Protein AF-Q2JEM9-F1 (afdb_monomer)

Structure (mmCIF, N/CA/C/O backbone):
data_AF-Q2JEM9-F1
#
_entry.id   AF-Q2JEM9-F1
#
loop_
_atom_site.group_PDB
_atom_site.id
_atom_site.type_symbol
_atom_site.label_atom_id
_atom_site.label_alt_id
_atom_site.label_comp_id
_atom_site.label_asym_id
_atom_site.label_entity_id
_atom_site.label_seq_id
_atom_site.pdbx_PDB_ins_code
_atom_site.Cartn_x
_atom_site.Cartn_y
_atom_site.Cartn_z
_atom_site.occupancy
_atom_site.B_iso_or_equiv
_atom_site.auth_seq_id
_atom_site.auth_comp_id
_atom_site.auth_asym_id
_atom_site.auth_atom_id
_atom_site.pdbx_PDB_model_num
ATOM 1 N N . MET A 1 1 ? -49.897 51.069 -13.616 1.00 35.12 1 MET A N 1
ATOM 2 C CA . MET A 1 1 ? -48.624 51.349 -14.309 1.00 35.12 1 MET A CA 1
ATOM 3 C C . MET A 1 1 ? -47.601 51.673 -13.245 1.00 35.12 1 MET A C 1
ATOM 5 O O . MET A 1 1 ? -47.874 52.561 -12.459 1.00 35.12 1 MET A O 1
ATOM 9 N N . GLU A 1 2 ? -46.464 51.031 -13.073 1.00 37.03 2 GLU A N 1
ATOM 10 C CA . GLU A 1 2 ? -45.849 49.806 -13.581 1.00 37.03 2 GLU A CA 1
ATOM 11 C C . GLU A 1 2 ? -44.746 49.571 -12.533 1.00 37.03 2 GLU A C 1
ATOM 13 O O . GLU A 1 2 ? -43.913 50.450 -12.322 1.00 37.03 2 GLU A O 1
ATOM 18 N N . HIS A 1 3 ? -44.789 48.474 -11.782 1.00 36.41 3 HIS A N 1
ATOM 19 C CA . HIS A 1 3 ? -43.651 48.036 -10.969 1.00 36.41 3 HIS A CA 1
ATOM 20 C C . HIS A 1 3 ? -43.261 46.663 -11.495 1.00 36.41 3 HIS A C 1
ATOM 22 O O . HIS A 1 3 ? -43.878 45.656 -11.154 1.00 36.41 3 HIS A O 1
ATOM 28 N N . ALA A 1 4 ? -42.292 46.673 -12.407 1.00 33.81 4 ALA A N 1
ATOM 29 C CA . ALA A 1 4 ? -41.596 45.496 -12.901 1.00 33.81 4 ALA A CA 1
ATOM 30 C C . ALA A 1 4 ? -40.219 45.387 -12.207 1.00 33.81 4 ALA A C 1
ATOM 32 O O . ALA A 1 4 ? -39.704 46.401 -11.731 1.00 33.81 4 ALA A O 1
ATOM 33 N N . PRO A 1 5 ? -39.661 44.170 -12.080 1.00 41.94 5 PRO A N 1
ATOM 34 C CA . PRO A 1 5 ? -38.941 43.747 -10.881 1.00 41.94 5 PRO A CA 1
ATOM 35 C C . PRO A 1 5 ? -37.423 43.564 -11.083 1.00 41.94 5 PRO A C 1
ATOM 37 O O . PRO A 1 5 ? -36.945 43.564 -12.209 1.00 41.94 5 PRO A O 1
ATOM 40 N N . SER A 1 6 ? -36.719 43.385 -9.952 1.00 40.94 6 SER A N 1
ATOM 41 C CA . SER A 1 6 ? -35.526 42.542 -9.702 1.00 40.94 6 SER A CA 1
ATOM 42 C C . SER A 1 6 ? -34.442 42.402 -10.782 1.00 40.94 6 SER A C 1
ATOM 44 O O . SER A 1 6 ? -34.740 41.943 -11.870 1.00 40.94 6 SER A O 1
ATOM 46 N N . HIS A 1 7 ? -33.172 42.611 -10.401 1.00 33.44 7 HIS A N 1
ATOM 47 C CA . HIS A 1 7 ? -32.016 41.743 -10.723 1.00 33.44 7 HIS A CA 1
ATOM 48 C C . HIS A 1 7 ? -30.752 42.267 -10.003 1.00 33.44 7 HIS A C 1
ATOM 50 O O . HIS A 1 7 ? -29.846 42.830 -10.604 1.00 33.44 7 HIS A O 1
ATOM 56 N N . GLU A 1 8 ? -30.680 42.052 -8.689 1.00 40.84 8 GLU A N 1
ATOM 57 C CA . GLU A 1 8 ? -29.410 41.996 -7.955 1.00 40.84 8 GLU A CA 1
ATOM 58 C C . GLU A 1 8 ? -29.314 40.605 -7.335 1.00 40.84 8 GLU A C 1
ATOM 60 O O . GLU A 1 8 ? -29.852 40.364 -6.257 1.00 40.84 8 GLU A O 1
ATOM 65 N N . ARG A 1 9 ? -28.710 39.665 -8.069 1.00 39.47 9 ARG A N 1
ATOM 66 C CA . ARG A 1 9 ? -28.055 38.453 -7.545 1.00 39.47 9 ARG A CA 1
ATOM 67 C C . ARG A 1 9 ? -27.591 37.579 -8.704 1.00 39.47 9 ARG A C 1
ATOM 69 O O . ARG A 1 9 ? -28.282 36.654 -9.103 1.00 39.47 9 ARG A O 1
ATOM 76 N N . ILE A 1 10 ? -26.393 37.855 -9.204 1.00 35.56 10 ILE A N 1
ATOM 77 C CA . ILE A 1 10 ? -25.513 36.805 -9.724 1.00 35.56 10 ILE A CA 1
ATOM 78 C C . ILE A 1 10 ? -24.117 37.155 -9.204 1.00 35.56 10 ILE A C 1
ATOM 80 O O . ILE A 1 10 ? -23.315 37.781 -9.885 1.00 35.56 10 ILE A O 1
ATOM 84 N N . ILE A 1 11 ? -23.885 36.845 -7.928 1.00 39.88 11 ILE A N 1
ATOM 85 C CA . ILE A 1 11 ? -22.545 36.777 -7.351 1.00 39.88 11 ILE A CA 1
ATOM 86 C C . ILE A 1 11 ? -22.225 35.287 -7.269 1.00 39.88 11 ILE A C 1
ATOM 88 O O . ILE A 1 11 ? -22.871 34.561 -6.521 1.00 39.88 11 ILE A O 1
ATOM 92 N N . ASN A 1 12 ? -21.244 34.883 -8.072 1.00 31.59 12 ASN A N 1
ATOM 93 C CA . ASN A 1 12 ? -20.339 33.760 -7.856 1.00 31.59 12 ASN A CA 1
ATOM 94 C C . ASN A 1 12 ? -20.993 32.399 -7.567 1.00 31.59 12 ASN A C 1
ATOM 96 O O . ASN A 1 12 ? -21.015 31.934 -6.429 1.00 31.59 12 ASN A O 1
ATOM 100 N N . GLN A 1 13 ? -21.372 31.683 -8.629 1.00 35.78 13 GLN A N 1
ATOM 101 C CA . GLN A 1 13 ? -21.033 30.260 -8.671 1.00 35.78 13 GLN A CA 1
ATOM 102 C C . GLN A 1 13 ? -19.509 30.189 -8.784 1.00 35.78 13 GLN A C 1
ATOM 104 O O . GLN A 1 13 ? -18.944 30.252 -9.871 1.00 35.78 13 GLN A O 1
ATOM 109 N N . ALA A 1 14 ? -18.841 30.187 -7.633 1.00 35.56 14 ALA A N 1
ATOM 110 C CA . ALA A 1 14 ? -17.526 29.590 -7.564 1.00 35.56 14 ALA A CA 1
ATOM 111 C C . ALA A 1 14 ? -17.750 28.105 -7.851 1.00 35.56 14 ALA A C 1
ATOM 113 O O . ALA A 1 14 ? -18.388 27.420 -7.051 1.00 35.56 14 ALA A O 1
ATOM 114 N N . ASP A 1 15 ? -17.291 27.646 -9.014 1.00 35.56 15 ASP A N 1
ATOM 115 C CA . ASP A 1 15 ? -16.918 26.250 -9.197 1.00 35.56 15 ASP A CA 1
ATOM 116 C C . ASP A 1 15 ? -16.005 25.898 -8.022 1.00 35.56 15 ASP A C 1
ATOM 118 O O . ASP A 1 15 ? -14.848 26.322 -7.956 1.00 35.56 15 ASP A O 1
ATOM 122 N N . VAL A 1 16 ? -16.562 25.204 -7.030 1.00 39.00 16 VAL A N 1
ATOM 123 C CA . VAL A 1 16 ? -15.765 24.557 -5.999 1.00 39.00 16 VAL A CA 1
ATOM 124 C C . VAL A 1 16 ? -15.077 23.421 -6.734 1.00 39.00 16 VAL A C 1
ATOM 126 O O . VAL A 1 16 ? -15.670 22.369 -6.960 1.00 39.00 16 VAL A O 1
ATOM 129 N N . LEU A 1 17 ? -13.849 23.680 -7.188 1.00 37.91 17 LEU A N 1
ATOM 130 C CA . LEU A 1 17 ? -12.935 22.627 -7.608 1.00 37.91 17 LEU A CA 1
ATOM 131 C C . LEU A 1 17 ? -12.975 21.544 -6.518 1.00 37.91 17 LEU A C 1
ATOM 133 O O . LEU A 1 17 ? -12.903 21.910 -5.338 1.00 37.91 17 LEU A O 1
ATOM 137 N N . PRO A 1 18 ? -13.143 20.254 -6.869 1.00 49.62 18 PRO A N 1
ATOM 138 C CA . PRO A 1 18 ? -13.123 19.187 -5.880 1.00 49.62 18 PRO A CA 1
ATOM 139 C C . PRO A 1 18 ? -11.865 19.352 -5.032 1.00 49.62 18 PRO A C 1
ATOM 141 O O . PRO A 1 18 ? -10.770 19.463 -5.587 1.00 49.62 18 PRO A O 1
ATOM 144 N N . ALA A 1 19 ? -12.024 19.449 -3.711 1.00 61.09 19 ALA A N 1
ATOM 145 C CA . ALA A 1 19 ? -10.877 19.475 -2.819 1.00 61.09 19 ALA A CA 1
ATOM 146 C C . ALA A 1 19 ? -10.045 18.220 -3.107 1.00 61.09 19 ALA A C 1
ATOM 148 O O . ALA A 1 19 ? -10.589 17.115 -3.143 1.00 61.09 19 ALA A O 1
ATOM 149 N N . GLU A 1 20 ? -8.755 18.395 -3.392 1.00 71.81 20 GLU A N 1
ATOM 150 C CA . GLU A 1 20 ? -7.864 17.255 -3.572 1.00 71.81 20 GLU A CA 1
ATOM 151 C C . GLU A 1 20 ? -7.872 16.443 -2.275 1.00 71.81 20 GLU A C 1
ATOM 153 O O . GLU A 1 20 ? -7.516 16.965 -1.218 1.00 71.81 20 GLU A O 1
ATOM 158 N N . LEU A 1 21 ? -8.305 15.182 -2.362 1.00 79.00 21 LEU A N 1
ATOM 159 C CA . LEU A 1 21 ? -8.271 14.255 -1.235 1.00 79.00 21 LEU A CA 1
ATOM 160 C C . LEU A 1 21 ? -6.843 14.178 -0.691 1.00 79.00 21 LEU A C 1
ATOM 162 O O . LEU A 1 21 ? -5.879 14.006 -1.457 1.00 79.00 21 LEU A O 1
ATOM 166 N N . SER A 1 22 ? -6.712 14.264 0.628 1.00 86.88 22 SER A N 1
ATOM 167 C CA . SER A 1 22 ? -5.454 14.028 1.324 1.00 86.88 22 SER A CA 1
ATOM 168 C C . SER A 1 22 ? -4.940 12.607 1.065 1.00 86.88 22 SER A C 1
ATOM 170 O O . SER A 1 22 ? -5.648 11.733 0.563 1.00 86.88 22 SER A O 1
ATOM 172 N N . HIS A 1 23 ? -3.666 12.371 1.380 1.00 85.31 23 HIS A N 1
ATOM 173 C CA . HIS A 1 23 ? -3.057 11.054 1.192 1.00 85.31 23 HIS A CA 1
ATOM 174 C C . HIS A 1 23 ? -3.835 9.948 1.923 1.00 85.31 23 HIS A C 1
ATOM 176 O O . HIS A 1 23 ? -4.173 8.944 1.300 1.00 85.31 23 HIS A O 1
ATOM 182 N N . ASP A 1 24 ? -4.176 10.176 3.192 1.00 89.12 24 ASP A N 1
ATOM 183 C CA . ASP A 1 24 ? -4.903 9.213 4.021 1.00 89.12 24 ASP A CA 1
ATOM 184 C C . ASP A 1 24 ? -6.321 8.965 3.489 1.00 89.12 24 ASP A C 1
ATOM 186 O O . ASP A 1 24 ? -6.748 7.819 3.402 1.00 89.12 24 ASP A O 1
ATOM 190 N N . GLU A 1 25 ? -7.034 10.008 3.052 1.00 91.88 25 GLU A N 1
ATOM 191 C CA . GLU A 1 25 ? -8.376 9.873 2.462 1.00 91.88 25 GLU A CA 1
ATOM 192 C C . GLU A 1 25 ? -8.363 9.030 1.183 1.00 91.88 25 GLU A C 1
ATOM 194 O O . GLU A 1 25 ? -9.248 8.199 0.971 1.00 91.88 25 GLU A O 1
ATOM 199 N N . ARG A 1 26 ? -7.330 9.186 0.342 1.00 90.25 26 ARG A N 1
ATOM 200 C CA . ARG A 1 26 ? -7.160 8.338 -0.847 1.00 90.25 26 ARG A CA 1
ATOM 201 C C . ARG A 1 26 ? -6.923 6.879 -0.473 1.00 90.25 26 ARG A C 1
ATOM 203 O O . ARG A 1 26 ? -7.531 6.012 -1.095 1.00 90.25 26 ARG A O 1
ATOM 210 N N . LEU A 1 27 ? -6.083 6.615 0.530 1.00 90.69 27 LEU A N 1
ATOM 211 C CA . LEU A 1 27 ? -5.821 5.254 1.006 1.00 90.69 27 LEU A CA 1
ATOM 212 C C . LEU A 1 27 ? -7.077 4.611 1.598 1.00 90.69 27 LEU A C 1
ATOM 214 O O . LEU A 1 27 ? -7.377 3.462 1.285 1.00 90.69 27 LEU A O 1
ATOM 218 N N . ILE A 1 28 ? -7.843 5.358 2.396 1.00 94.88 28 ILE A N 1
ATOM 219 C CA . ILE A 1 28 ? -9.108 4.885 2.967 1.00 94.88 28 ILE A CA 1
ATOM 220 C C . ILE A 1 28 ? -10.089 4.524 1.853 1.00 94.88 28 ILE A C 1
ATOM 222 O O . ILE A 1 28 ? -10.652 3.430 1.856 1.00 94.88 28 ILE A O 1
ATOM 226 N N . LYS A 1 29 ? -10.270 5.422 0.880 1.00 93.94 29 LYS A N 1
ATOM 227 C CA . LYS A 1 29 ? -11.173 5.191 -0.246 1.00 93.94 29 LYS A CA 1
ATOM 228 C C . LYS A 1 29 ? -10.790 3.932 -1.027 1.00 93.94 29 LYS A C 1
ATOM 230 O O . LYS A 1 29 ? -11.641 3.074 -1.236 1.00 93.94 29 LYS A O 1
ATOM 235 N N . GLN A 1 30 ? -9.517 3.798 -1.398 1.00 91.00 30 GLN A N 1
ATOM 236 C CA . GLN A 1 30 ? -9.010 2.628 -2.122 1.00 91.00 30 GLN A CA 1
ATOM 237 C C . GLN A 1 30 ? -9.181 1.334 -1.317 1.00 91.00 30 GLN A C 1
ATOM 239 O O . GLN A 1 30 ? -9.614 0.325 -1.867 1.00 91.00 30 GLN A O 1
ATOM 244 N N . GLY A 1 31 ? -8.894 1.365 -0.012 1.00 93.06 31 GLY A N 1
ATOM 245 C CA . GLY A 1 31 ? -9.050 0.208 0.870 1.00 93.06 31 GLY A CA 1
ATOM 246 C C . GLY A 1 31 ? -10.503 -0.252 1.007 1.00 93.06 31 GLY A C 1
ATOM 247 O O . GLY A 1 31 ? -10.776 -1.452 0.990 1.00 93.06 31 GLY A O 1
ATOM 248 N N . ILE A 1 32 ? -11.449 0.688 1.084 1.00 95.44 32 ILE A N 1
ATOM 249 C CA . ILE A 1 32 ? -12.8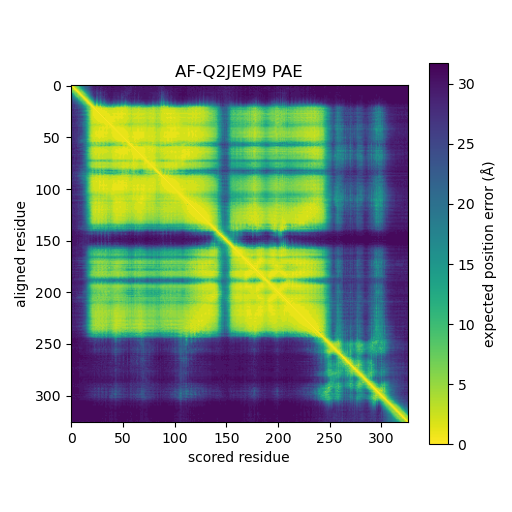88 0.384 1.112 1.00 95.44 32 ILE A CA 1
ATOM 250 C C . ILE A 1 32 ? -13.358 -0.178 -0.234 1.00 95.44 32 ILE A C 1
ATOM 252 O O . ILE A 1 32 ? -14.095 -1.162 -0.254 1.00 95.44 32 ILE A O 1
ATOM 256 N N . GLU A 1 33 ? -12.933 0.413 -1.352 1.00 94.00 33 GLU A N 1
ATOM 257 C CA . GLU A 1 33 ? -13.280 -0.064 -2.697 1.00 94.00 33 GLU A CA 1
ATOM 258 C C . GLU A 1 33 ? -12.758 -1.490 -2.940 1.00 94.00 33 GLU A C 1
ATOM 260 O O . GLU A 1 33 ? -13.520 -2.348 -3.387 1.00 94.00 33 GLU A O 1
ATOM 265 N N . ALA A 1 34 ? -11.506 -1.774 -2.564 1.00 89.81 34 ALA A N 1
ATOM 266 C CA . ALA A 1 34 ? -10.917 -3.109 -2.661 1.00 89.81 34 ALA A CA 1
ATOM 267 C C . ALA A 1 34 ? -11.663 -4.133 -1.789 1.00 89.81 34 ALA A C 1
ATOM 269 O O . ALA A 1 34 ? -12.030 -5.209 -2.259 1.00 89.81 34 ALA A O 1
ATOM 270 N N . ALA A 1 35 ? -11.963 -3.780 -0.536 1.00 93.62 35 ALA A N 1
ATOM 271 C CA . ALA A 1 35 ? -12.718 -4.640 0.373 1.00 93.62 35 ALA A CA 1
ATOM 272 C C . ALA A 1 35 ? -14.125 -4.962 -0.160 1.00 93.62 35 ALA A C 1
ATOM 274 O O . ALA A 1 35 ? -14.574 -6.106 -0.083 1.00 93.62 35 ALA A O 1
ATOM 275 N N . ALA A 1 36 ? -14.798 -3.973 -0.757 1.00 93.25 36 ALA A N 1
ATOM 276 C CA . ALA A 1 36 ? -16.100 -4.161 -1.385 1.00 93.25 36 ALA A CA 1
ATOM 277 C C . ALA A 1 36 ? -16.028 -5.067 -2.624 1.00 93.25 36 ALA A C 1
ATOM 279 O O . ALA A 1 36 ? -16.890 -5.927 -2.794 1.00 93.25 36 ALA A O 1
ATOM 280 N N . GLN A 1 37 ? -15.005 -4.905 -3.469 1.00 90.94 37 GLN A N 1
ATOM 281 C CA . GLN A 1 37 ? -14.792 -5.742 -4.654 1.00 90.94 37 GLN A CA 1
ATOM 282 C C . GLN A 1 37 ? -14.501 -7.206 -4.291 1.00 90.94 37 GLN A C 1
ATOM 284 O O . GLN A 1 37 ? -14.921 -8.115 -5.004 1.00 90.94 37 GLN A O 1
ATOM 289 N N . GLU A 1 38 ? -13.796 -7.430 -3.186 1.00 89.62 38 GLU A N 1
ATOM 290 C CA . GLU A 1 38 ? -13.434 -8.757 -2.680 1.00 89.62 38 GLU A CA 1
ATOM 291 C C . GLU A 1 38 ? -14.486 -9.358 -1.724 1.00 89.62 38 GLU A C 1
ATOM 293 O O . GLU A 1 38 ? -14.274 -10.445 -1.188 1.00 89.62 38 GLU A O 1
ATOM 298 N N . GLU A 1 39 ? -15.608 -8.666 -1.492 1.00 91.62 39 GLU A N 1
ATOM 299 C CA . GLU A 1 39 ? -16.678 -9.065 -0.562 1.00 91.62 39 GLU A CA 1
ATOM 300 C C . GLU A 1 39 ? -16.171 -9.427 0.852 1.00 91.62 39 GLU A C 1
ATOM 302 O O . GLU A 1 39 ? -16.678 -10.338 1.512 1.00 91.62 39 GLU A O 1
ATOM 307 N N . ARG A 1 40 ? -15.173 -8.689 1.351 1.00 92.50 40 ARG A N 1
ATOM 308 C CA . ARG A 1 40 ? -14.577 -8.891 2.682 1.00 92.50 40 ARG A CA 1
ATOM 309 C C . ARG A 1 40 ? -14.568 -7.602 3.509 1.00 92.50 40 ARG A C 1
ATOM 311 O O . ARG A 1 40 ? -14.695 -6.514 2.954 1.00 92.50 40 ARG A O 1
ATOM 318 N N . PRO A 1 41 ? -14.390 -7.682 4.841 1.00 94.50 41 PRO A N 1
ATOM 319 C CA . PRO A 1 41 ? -14.082 -6.503 5.642 1.00 94.50 41 PRO A CA 1
ATOM 320 C C . PRO A 1 41 ? -12.787 -5.820 5.175 1.00 94.50 41 PRO A C 1
ATOM 322 O O . PRO A 1 41 ? -11.901 -6.455 4.588 1.00 94.50 41 PRO A O 1
ATOM 325 N N . ILE A 1 42 ? -12.672 -4.525 5.478 1.00 96.12 42 ILE A N 1
ATOM 326 C CA . ILE A 1 42 ? -11.435 -3.765 5.260 1.00 96.12 42 ILE A CA 1
ATOM 327 C C . ILE A 1 42 ? -10.258 -4.404 6.003 1.00 96.12 42 ILE A C 1
ATOM 329 O O . ILE A 1 42 ? -10.446 -5.128 6.978 1.00 96.12 42 ILE A O 1
ATOM 333 N N . ASP A 1 43 ? -9.043 -4.143 5.532 1.00 93.50 43 ASP A N 1
ATOM 334 C CA . ASP A 1 43 ? -7.836 -4.648 6.181 1.00 93.50 43 ASP A CA 1
ATOM 335 C C . ASP A 1 43 ? -7.391 -3.781 7.375 1.00 93.50 43 ASP A C 1
ATOM 337 O O . ASP A 1 43 ? -7.864 -2.662 7.599 1.00 93.50 43 ASP A O 1
ATOM 341 N N . ASP A 1 44 ? -6.435 -4.318 8.131 1.00 93.94 44 ASP A N 1
ATOM 342 C CA . ASP A 1 44 ? -5.805 -3.702 9.297 1.00 93.94 44 ASP A CA 1
ATOM 343 C C . ASP A 1 44 ? -5.265 -2.289 9.010 1.00 93.94 44 ASP A C 1
ATOM 345 O O . ASP A 1 44 ? -5.447 -1.355 9.797 1.00 93.94 44 ASP A O 1
ATOM 349 N N . ARG A 1 45 ? -4.630 -2.105 7.847 1.00 95.00 45 ARG A N 1
ATOM 350 C CA . ARG A 1 45 ? -4.075 -0.816 7.417 1.00 95.00 45 ARG A CA 1
ATOM 351 C C . ARG A 1 45 ? -5.179 0.213 7.203 1.00 95.00 45 ARG A C 1
ATOM 353 O O . ARG A 1 45 ? -5.083 1.324 7.720 1.00 95.00 45 ARG A O 1
ATOM 360 N N . THR A 1 46 ? -6.225 -0.144 6.471 1.00 96.75 46 THR A N 1
ATOM 361 C CA . THR A 1 46 ? -7.367 0.733 6.198 1.00 96.75 46 THR A CA 1
ATOM 362 C C . THR A 1 46 ? -8.079 1.087 7.499 1.00 96.75 46 THR A C 1
ATOM 364 O O . THR A 1 46 ? -8.347 2.260 7.756 1.00 96.75 46 THR A O 1
ATOM 367 N N . ALA A 1 47 ? -8.301 0.103 8.377 1.00 96.88 47 ALA A N 1
ATOM 368 C CA . ALA A 1 47 ? -8.898 0.323 9.690 1.00 96.88 47 ALA A CA 1
ATOM 369 C C . ALA A 1 47 ? -8.074 1.302 10.542 1.00 96.88 47 ALA A C 1
ATOM 371 O O . ALA A 1 47 ? -8.636 2.200 11.173 1.00 96.88 47 ALA A O 1
ATOM 372 N N . ARG A 1 48 ? -6.739 1.179 10.513 1.00 96.62 48 ARG A N 1
ATOM 373 C CA . ARG A 1 48 ? -5.814 2.104 11.180 1.00 96.62 48 ARG A CA 1
ATOM 374 C C . ARG A 1 48 ? -5.982 3.541 10.691 1.00 96.62 48 ARG A C 1
ATOM 376 O O . ARG A 1 48 ? -6.042 4.446 11.522 1.00 96.62 48 ARG A O 1
ATOM 383 N N . TYR A 1 49 ? -6.040 3.756 9.377 1.00 96.56 49 TYR A N 1
ATOM 384 C CA . TYR A 1 49 ? -6.198 5.095 8.806 1.00 96.56 49 TYR A CA 1
ATOM 385 C C . TYR A 1 49 ? -7.554 5.708 9.143 1.00 96.56 49 TYR A C 1
ATOM 387 O O . TYR A 1 49 ? -7.594 6.854 9.587 1.00 96.56 49 TYR A O 1
ATOM 395 N N . ILE A 1 50 ? -8.646 4.944 9.029 1.00 96.25 50 ILE A N 1
ATOM 396 C CA . ILE A 1 50 ? -9.978 5.430 9.419 1.00 96.25 50 ILE A CA 1
ATOM 397 C C . ILE A 1 50 ? -9.984 5.815 10.902 1.00 96.25 50 ILE A C 1
ATOM 399 O O . ILE A 1 50 ? -10.382 6.924 11.249 1.00 96.25 50 ILE A O 1
ATOM 403 N N . ALA A 1 51 ? -9.486 4.945 11.783 1.00 95.50 51 ALA A N 1
ATOM 404 C CA . ALA A 1 51 ? -9.415 5.237 13.213 1.00 95.50 51 ALA A CA 1
ATOM 405 C C . ALA A 1 51 ? -8.540 6.471 13.510 1.00 95.50 51 ALA A C 1
ATOM 407 O O . ALA A 1 51 ? -8.870 7.266 14.386 1.00 95.50 51 ALA A O 1
ATOM 408 N N . GLY A 1 52 ? -7.458 6.667 12.749 1.00 94.06 52 GLY A N 1
ATOM 409 C CA . GLY A 1 52 ? -6.596 7.847 12.825 1.00 94.06 52 GLY A CA 1
ATOM 410 C C . GLY A 1 52 ? -7.309 9.153 12.468 1.00 94.06 52 GLY A C 1
ATOM 411 O O . GLY A 1 52 ? -7.082 10.168 13.119 1.00 94.06 52 GLY A O 1
ATOM 412 N N . GLN A 1 53 ? -8.193 9.123 11.471 1.00 93.69 53 GLN A N 1
ATOM 413 C CA . GLN A 1 53 ? -8.955 10.296 11.033 1.00 93.69 53 GLN A CA 1
ATOM 414 C C . GLN A 1 53 ? -10.131 10.622 11.962 1.00 93.69 53 GLN A C 1
ATOM 416 O O . GLN A 1 53 ? -10.485 11.787 12.123 1.00 93.69 53 GLN A O 1
ATOM 421 N N . LEU A 1 54 ? -10.731 9.604 12.585 1.00 92.69 54 LEU A N 1
ATOM 422 C CA . LEU A 1 54 ? -11.955 9.759 13.376 1.00 92.69 54 LEU A CA 1
ATOM 423 C C . LEU A 1 54 ? -11.720 9.933 14.883 1.00 92.69 54 LEU A C 1
ATOM 425 O O . LEU A 1 54 ? -12.666 10.198 15.619 1.00 92.69 54 LEU A O 1
ATOM 429 N N . HIS A 1 55 ? -10.492 9.772 15.381 1.00 91.56 55 HIS A N 1
ATOM 430 C CA . HIS A 1 55 ? -10.270 9.768 16.823 1.00 91.56 55 HIS A CA 1
ATOM 431 C C . HIS A 1 55 ? -10.514 11.140 17.486 1.00 91.56 55 HIS A C 1
ATOM 433 O O . HIS A 1 55 ? -10.032 12.182 17.035 1.00 91.56 55 HIS A O 1
ATOM 439 N N . GLY A 1 56 ? -11.139 11.139 18.667 1.00 84.50 56 GLY A N 1
ATOM 440 C CA . GLY A 1 56 ? -11.331 12.337 19.503 1.00 84.50 56 GLY A CA 1
ATOM 441 C C . GLY A 1 56 ? -10.076 12.804 20.263 1.00 84.50 56 GLY A C 1
ATOM 442 O O . GLY A 1 56 ? -10.147 13.702 21.100 1.00 84.50 56 GLY A O 1
ATOM 443 N N . GLY A 1 57 ? -8.919 12.178 20.014 1.00 85.00 57 GLY A N 1
ATOM 444 C CA . GLY A 1 57 ? -7.640 12.460 20.671 1.00 85.00 57 GLY A CA 1
ATOM 445 C C . GLY A 1 57 ? -7.079 11.258 21.436 1.00 85.00 57 GLY A C 1
ATOM 446 O O . GLY A 1 57 ? -7.632 10.163 21.395 1.00 85.00 57 GLY A O 1
ATOM 447 N N . GLN A 1 58 ? -5.975 11.459 22.160 1.00 84.06 58 GLN A N 1
ATOM 448 C CA . GLN A 1 58 ? -5.151 10.376 22.733 1.00 84.06 58 GLN A CA 1
ATOM 449 C C . GLN A 1 58 ? -5.856 9.462 23.750 1.00 84.06 58 GLN A C 1
ATOM 451 O O . GLN A 1 58 ? -5.365 8.374 24.034 1.00 84.06 58 GLN A O 1
ATOM 456 N N . VAL A 1 59 ? -6.973 9.908 24.325 1.00 84.69 59 VAL A N 1
ATOM 457 C CA . VAL A 1 59 ? -7.753 9.145 25.316 1.00 84.69 59 VAL A CA 1
ATOM 458 C C . VAL A 1 59 ? -8.881 8.317 24.694 1.00 84.69 59 VAL A C 1
ATOM 460 O O . VAL A 1 59 ? -9.536 7.570 25.412 1.00 84.69 59 VAL A O 1
ATOM 463 N N . SER A 1 60 ? -9.113 8.459 23.389 1.00 90.56 60 SER A N 1
ATOM 464 C CA . SER A 1 60 ? -10.204 7.782 22.685 1.00 90.56 60 SER A CA 1
ATOM 465 C C . SER A 1 60 ? -9.873 6.320 22.362 1.00 90.56 60 SER A C 1
ATOM 467 O O . SER A 1 60 ? -8.713 5.947 22.146 1.00 90.56 60 SER A O 1
ATOM 469 N N . ALA A 1 61 ? -10.901 5.481 22.300 1.00 90.75 61 ALA A N 1
ATOM 470 C CA . ALA A 1 61 ? -10.812 4.097 21.854 1.00 90.75 61 ALA A CA 1
ATOM 471 C C . ALA A 1 61 ? -10.335 4.008 20.400 1.00 90.75 61 ALA A C 1
ATOM 473 O O . ALA A 1 61 ? -9.502 3.159 20.077 1.00 90.75 61 ALA A O 1
ATOM 474 N N . LEU A 1 62 ? -10.780 4.928 19.542 1.00 92.56 62 LEU A N 1
ATOM 475 C CA . LEU A 1 62 ? -10.308 5.041 18.162 1.00 92.56 62 LEU A CA 1
ATOM 476 C C . LEU A 1 62 ? -8.812 5.366 18.086 1.00 92.56 62 LEU A C 1
ATOM 478 O O . LEU A 1 62 ? -8.106 4.799 17.255 1.00 92.56 62 LEU A O 1
ATOM 482 N N . TYR A 1 63 ? -8.276 6.184 18.996 1.00 91.81 63 TYR A N 1
ATOM 483 C CA . TYR A 1 63 ? -6.829 6.392 19.073 1.00 91.81 63 TYR A CA 1
ATOM 484 C C . TYR A 1 63 ? -6.083 5.121 19.502 1.00 91.81 63 TYR A C 1
ATOM 486 O O . TYR A 1 63 ? -5.020 4.816 18.953 1.00 91.81 63 TYR A O 1
ATOM 494 N N . SER A 1 64 ? -6.626 4.344 20.447 1.00 91.56 64 SER A N 1
ATOM 495 C CA . SER A 1 64 ? -6.055 3.038 20.813 1.00 91.56 64 SER A CA 1
ATOM 496 C C . SER A 1 64 ? -6.012 2.093 19.607 1.00 91.56 64 SER A C 1
ATOM 498 O O . SER A 1 64 ? -4.990 1.451 19.370 1.00 91.56 64 SER A O 1
ATOM 500 N N . LEU A 1 65 ? -7.077 2.053 18.806 1.00 93.88 65 LEU A N 1
ATOM 501 C CA . LEU A 1 65 ? -7.129 1.259 17.580 1.00 93.88 65 LEU A CA 1
ATOM 502 C C . LEU A 1 65 ? -6.115 1.752 16.539 1.00 93.88 65 LEU A C 1
ATOM 504 O O . LEU A 1 65 ? -5.341 0.961 16.007 1.00 93.88 65 LEU A O 1
ATOM 508 N N . ALA A 1 66 ? -6.045 3.060 16.294 1.00 94.56 66 ALA A N 1
ATOM 509 C CA . ALA A 1 66 ? -5.102 3.647 15.343 1.00 94.56 66 ALA A CA 1
ATOM 510 C C . ALA A 1 66 ? -3.632 3.409 15.741 1.00 94.56 66 ALA A C 1
ATOM 512 O O . ALA A 1 66 ? -2.777 3.157 14.891 1.00 94.56 66 ALA A O 1
ATOM 513 N N . SER A 1 67 ? -3.318 3.468 17.036 1.00 90.38 67 SER A N 1
ATOM 514 C CA . SER A 1 67 ? -1.938 3.385 17.525 1.00 90.38 67 SER A CA 1
ATOM 515 C C . SER A 1 67 ? -1.437 1.955 17.733 1.00 90.38 67 SER A C 1
ATOM 517 O O . SER A 1 67 ? -0.292 1.664 17.382 1.00 90.38 67 SER A O 1
ATOM 519 N N . THR A 1 68 ? -2.265 1.056 18.271 1.00 88.94 68 THR A N 1
ATOM 520 C CA . THR A 1 68 ? -1.834 -0.295 18.684 1.00 88.94 68 THR A CA 1
ATOM 521 C C . THR A 1 68 ? -2.662 -1.429 18.090 1.00 88.94 68 THR A C 1
ATOM 523 O O . THR A 1 68 ? -2.338 -2.595 18.312 1.00 88.94 68 THR A O 1
ATOM 526 N N . GLY A 1 69 ? -3.740 -1.123 17.370 1.00 91.12 69 GLY A N 1
ATOM 527 C CA . GLY A 1 69 ? -4.684 -2.129 16.895 1.00 91.12 69 GLY A CA 1
ATOM 528 C C . GLY A 1 69 ? -5.631 -2.638 17.985 1.00 91.12 69 GLY A C 1
ATOM 529 O O . GLY A 1 69 ? -6.424 -3.530 17.718 1.00 91.12 69 GLY A O 1
ATOM 530 N N . ASN A 1 70 ? -5.571 -2.119 19.214 1.00 91.81 70 ASN A N 1
ATOM 531 C CA . ASN A 1 70 ? -6.426 -2.589 20.305 1.00 91.81 70 ASN A CA 1
ATOM 532 C C . ASN A 1 70 ? -7.856 -2.043 20.169 1.00 91.81 70 ASN A C 1
ATOM 534 O O . ASN A 1 70 ? -8.054 -0.829 20.097 1.00 91.81 70 ASN A O 1
ATOM 538 N N . ILE A 1 71 ? -8.842 -2.938 20.174 1.00 91.44 71 ILE A N 1
ATOM 539 C CA . ILE A 1 71 ? -10.272 -2.639 20.077 1.00 91.44 71 ILE A CA 1
ATOM 540 C C . ILE A 1 71 ? -10.870 -2.711 21.484 1.00 91.44 71 ILE A C 1
ATOM 542 O O . ILE A 1 71 ? -11.027 -3.785 22.059 1.00 91.44 71 ILE A O 1
ATOM 546 N N . ILE A 1 72 ? -11.235 -1.556 22.038 1.00 88.75 72 ILE A N 1
ATOM 547 C CA . ILE A 1 72 ? -11.929 -1.474 23.329 1.00 88.75 72 ILE A CA 1
ATOM 548 C C . ILE A 1 72 ? -13.432 -1.531 23.051 1.00 88.75 72 ILE A C 1
ATOM 550 O O . ILE A 1 72 ? -14.050 -0.501 22.790 1.00 88.75 72 ILE A O 1
ATOM 554 N N . GLU A 1 73 ? -14.012 -2.733 23.043 1.00 85.75 73 GLU A N 1
ATOM 555 C CA . GLU A 1 73 ? -15.387 -2.955 22.560 1.00 85.75 73 GLU A CA 1
ATOM 556 C C . GLU A 1 73 ? -16.437 -2.083 23.260 1.00 85.75 73 GLU A C 1
ATOM 558 O O . GLU A 1 73 ? -17.313 -1.536 22.595 1.00 85.75 73 GLU A O 1
ATOM 563 N N . ASP A 1 74 ? -16.309 -1.879 24.572 1.00 80.62 74 ASP A N 1
ATOM 564 C CA . ASP A 1 74 ? -17.282 -1.107 25.354 1.00 80.62 74 ASP A CA 1
ATOM 565 C C . ASP A 1 74 ? -17.377 0.370 24.935 1.00 80.62 74 ASP A C 1
ATOM 567 O O . ASP A 1 74 ? -18.420 1.000 25.116 1.00 80.62 74 ASP A O 1
ATOM 571 N N . THR A 1 75 ? -16.305 0.942 24.379 1.00 88.69 75 THR A N 1
ATOM 572 C CA . THR A 1 75 ? -16.217 2.379 24.068 1.00 88.69 75 THR A CA 1
ATOM 573 C C . THR A 1 75 ? -16.074 2.672 22.580 1.00 88.69 75 THR A C 1
ATOM 575 O O . THR A 1 75 ? -16.576 3.696 22.121 1.00 88.69 75 THR A O 1
ATOM 578 N N . VAL A 1 76 ? -15.469 1.774 21.795 1.00 89.19 76 VAL A N 1
ATOM 579 C CA . VAL A 1 76 ? -15.219 1.995 20.361 1.00 89.19 76 VAL A CA 1
ATOM 580 C C . VAL A 1 76 ? -16.512 2.212 19.578 1.00 89.19 76 VAL A C 1
ATOM 582 O O . VAL A 1 76 ? -16.576 3.100 18.735 1.00 89.19 76 VAL A O 1
ATOM 585 N N . TYR A 1 77 ? -17.574 1.456 19.877 1.00 89.88 77 TYR A N 1
ATOM 586 C CA . TYR A 1 77 ? -18.848 1.623 19.180 1.00 89.88 77 TYR A CA 1
ATOM 587 C C . TYR A 1 77 ? -19.538 2.923 19.585 1.00 89.88 77 TYR A C 1
ATOM 589 O O . TYR A 1 77 ? -20.137 3.568 18.734 1.00 89.88 77 TYR A O 1
ATOM 597 N N . HIS A 1 78 ? -19.427 3.340 20.849 1.00 88.44 78 HIS A N 1
ATOM 598 C CA . HIS A 1 78 ? -19.965 4.630 21.275 1.00 88.44 78 HIS A CA 1
ATOM 599 C C . HIS A 1 78 ? -19.313 5.777 20.496 1.00 88.44 78 HIS A C 1
ATOM 601 O O . HIS A 1 78 ? -20.025 6.622 19.970 1.00 88.44 78 HIS A O 1
ATOM 607 N N . GLU A 1 79 ? -17.983 5.775 20.375 1.00 89.56 79 GLU A N 1
ATOM 608 C CA . GLU A 1 79 ? -17.248 6.789 19.606 1.00 89.56 79 GLU A CA 1
ATOM 609 C C . GLU A 1 79 ? -17.582 6.749 18.107 1.00 89.56 79 GLU A C 1
ATOM 611 O O . GLU A 1 79 ? -17.725 7.795 17.487 1.00 89.56 79 GLU A O 1
ATOM 616 N N . LEU A 1 80 ? -17.769 5.563 17.516 1.00 87.69 80 LEU A N 1
ATOM 617 C CA . LEU A 1 80 ? -18.145 5.434 16.101 1.00 87.69 80 LEU A CA 1
ATOM 618 C C . LEU A 1 80 ? -19.534 6.008 15.785 1.00 87.69 80 LEU A C 1
ATOM 620 O O . LEU A 1 80 ? -19.747 6.505 14.681 1.00 87.69 80 LEU A O 1
ATOM 624 N N . TYR A 1 81 ? -20.483 5.915 16.720 1.00 84.19 81 TYR A N 1
ATOM 625 C CA . TYR A 1 81 ? -21.842 6.439 16.546 1.00 84.19 81 TYR A CA 1
ATOM 626 C C . TYR A 1 81 ? -22.034 7.849 17.110 1.00 84.19 81 TYR A C 1
ATOM 628 O O . TYR A 1 81 ? -23.125 8.410 16.964 1.00 84.19 81 TYR A O 1
ATOM 636 N N . GLU A 1 82 ? -21.011 8.420 17.745 1.00 83.50 82 GLU A N 1
ATOM 637 C CA . GLU A 1 82 ? -21.051 9.802 18.202 1.00 83.50 82 GLU A CA 1
ATOM 638 C C . GLU A 1 82 ? -21.235 10.718 16.986 1.00 83.50 82 GLU A C 1
ATOM 640 O O . GLU A 1 82 ? -20.560 10.578 15.969 1.00 83.50 82 GLU A O 1
ATOM 645 N N . ASP A 1 83 ? -22.234 11.598 17.059 1.00 73.31 83 ASP A N 1
ATOM 646 C CA . ASP A 1 83 ? -22.540 12.595 16.032 1.00 73.31 83 ASP A CA 1
ATOM 647 C C . ASP A 1 83 ? -22.758 12.059 14.599 1.00 73.31 83 ASP A C 1
ATOM 649 O O . ASP A 1 83 ? -22.621 12.806 13.626 1.00 73.31 83 ASP A O 1
ATOM 653 N N . LEU A 1 84 ? -23.211 10.805 14.448 1.00 74.56 84 LEU A N 1
ATOM 654 C CA . LEU A 1 84 ? -23.425 10.167 13.139 1.00 74.56 84 LEU A CA 1
ATOM 655 C C . LEU A 1 84 ? -24.362 10.959 12.204 1.00 74.56 84 LEU A C 1
ATOM 657 O O . LEU A 1 84 ? -24.180 10.958 10.989 1.00 74.56 84 LEU A O 1
ATOM 661 N N . GLU A 1 85 ? -25.351 11.663 12.762 1.00 73.69 85 GLU A N 1
ATOM 662 C CA . GLU A 1 85 ? -26.286 12.520 12.011 1.00 73.69 85 GLU A CA 1
ATOM 663 C C . GLU A 1 85 ? -25.617 13.768 11.406 1.00 73.69 85 GLU A C 1
ATOM 665 O O . GLU A 1 85 ? -26.173 14.394 10.502 1.00 73.69 85 GLU A O 1
ATOM 670 N N . SER A 1 86 ? -24.433 14.140 11.897 1.00 80.69 86 SER A N 1
ATOM 671 C CA . SER A 1 86 ? -23.655 15.288 11.425 1.00 80.69 86 SER A CA 1
ATOM 672 C C . SER A 1 86 ? -22.602 14.924 10.373 1.00 80.69 86 SER A C 1
ATOM 674 O O . SER A 1 86 ? -22.048 15.814 9.723 1.00 80.69 86 SER A O 1
ATOM 676 N N . HIS A 1 87 ? -22.327 13.629 10.189 1.00 84.31 87 HIS A N 1
ATOM 677 C CA . HIS A 1 87 ? -21.288 13.156 9.284 1.00 84.31 87 HIS A CA 1
ATOM 678 C C . HIS A 1 87 ? -21.674 13.335 7.813 1.00 84.31 87 HIS A C 1
ATOM 680 O O . HIS A 1 87 ? -22.831 13.205 7.408 1.00 84.31 87 HIS A O 1
ATOM 686 N N . THR A 1 88 ? -20.668 13.605 6.979 1.00 88.19 88 THR A N 1
ATOM 687 C CA . THR A 1 88 ? -20.837 13.543 5.526 1.00 88.19 88 THR A CA 1
ATOM 688 C C . THR A 1 88 ? -21.110 12.093 5.098 1.00 88.19 88 THR A C 1
ATOM 690 O O . THR A 1 88 ? -20.710 11.159 5.800 1.00 88.19 88 THR A O 1
ATOM 693 N N . PRO A 1 89 ? -21.746 11.859 3.933 1.00 88.50 89 PRO A N 1
ATOM 694 C CA . PRO A 1 89 ? -21.970 10.500 3.430 1.00 88.50 89 PRO A CA 1
ATOM 695 C C . PRO A 1 89 ? -20.682 9.672 3.305 1.00 88.50 89 PRO A C 1
ATOM 697 O O . PRO A 1 89 ? -20.701 8.461 3.503 1.00 88.50 89 PRO A O 1
ATOM 700 N N . GLU A 1 90 ? -19.563 10.332 3.003 1.00 89.38 90 GLU A N 1
ATOM 701 C CA . GLU A 1 90 ? -18.243 9.709 2.922 1.00 89.38 90 GLU A CA 1
ATOM 702 C C . GLU A 1 90 ? -17.763 9.222 4.292 1.00 89.38 90 GLU A C 1
ATOM 704 O O . GLU A 1 90 ? -17.482 8.036 4.452 1.00 89.38 90 GLU A O 1
ATOM 709 N N . VAL A 1 91 ? -17.777 10.082 5.312 1.00 90.88 91 VAL A N 1
ATOM 710 C CA . VAL A 1 91 ? -17.387 9.696 6.678 1.00 90.88 91 VAL A CA 1
ATOM 711 C C . VAL A 1 91 ? -18.314 8.613 7.235 1.00 90.88 91 VAL A C 1
ATOM 713 O O . VAL A 1 91 ? -17.846 7.667 7.866 1.00 90.88 91 VAL A O 1
ATOM 716 N N . ALA A 1 92 ? -19.617 8.683 6.944 1.00 91.44 92 ALA A N 1
ATOM 717 C CA . ALA A 1 92 ? -20.563 7.634 7.321 1.00 91.44 92 ALA A CA 1
ATOM 718 C C . ALA A 1 92 ? -20.193 6.267 6.712 1.00 91.44 92 ALA A C 1
ATOM 720 O O . ALA A 1 92 ? -20.316 5.243 7.383 1.00 91.44 92 ALA A O 1
ATOM 721 N N . SER A 1 93 ? -19.685 6.243 5.472 1.00 92.75 93 SER A N 1
ATOM 722 C CA . SER A 1 93 ? -19.197 5.008 4.844 1.00 92.75 93 SER A CA 1
ATOM 723 C C . SER A 1 93 ? -17.951 4.446 5.537 1.00 92.75 93 SER A C 1
ATOM 725 O O . SER A 1 93 ? -17.844 3.233 5.713 1.00 92.75 93 SER A O 1
ATOM 727 N N . TRP A 1 94 ? -17.042 5.310 6.002 1.00 95.31 94 TRP A N 1
ATOM 728 C CA . TRP A 1 94 ? -15.845 4.884 6.732 1.00 95.31 94 TRP A CA 1
ATOM 729 C C . TRP A 1 94 ? -16.196 4.309 8.100 1.00 95.31 94 TRP A C 1
ATOM 731 O O . TRP A 1 94 ? -15.658 3.273 8.487 1.00 95.31 94 TRP A O 1
ATOM 741 N N . VAL A 1 95 ? -17.123 4.952 8.817 1.00 94.75 95 VAL A N 1
ATOM 742 C CA . VAL A 1 95 ? -17.639 4.463 10.102 1.00 94.75 95 VAL A CA 1
ATOM 743 C C . VAL A 1 95 ? -18.241 3.070 9.944 1.00 94.75 95 VAL A C 1
ATOM 745 O O . VAL A 1 95 ? -17.942 2.176 10.734 1.00 94.75 95 VAL A O 1
ATOM 748 N N . GLU A 1 96 ? -19.049 2.860 8.906 1.00 93.75 96 GLU A N 1
ATOM 749 C CA . GLU A 1 96 ? -19.671 1.564 8.638 1.00 93.75 96 GLU A CA 1
ATOM 750 C C . GLU A 1 96 ? -18.629 0.485 8.295 1.00 93.75 96 GLU A C 1
ATOM 752 O O . GLU A 1 96 ? -18.673 -0.617 8.847 1.00 93.75 96 GLU A O 1
ATOM 757 N N . ALA A 1 97 ? -17.638 0.814 7.460 1.00 95.94 97 ALA A N 1
ATOM 758 C CA . ALA A 1 97 ? -16.543 -0.095 7.126 1.00 95.94 97 ALA A CA 1
ATOM 759 C C . ALA A 1 97 ? -15.704 -0.471 8.361 1.00 95.94 97 ALA A C 1
ATOM 761 O O . ALA A 1 97 ? -15.418 -1.650 8.590 1.00 95.94 97 ALA A O 1
ATOM 762 N N . LEU A 1 98 ? -15.356 0.512 9.197 1.00 96.62 98 LEU A N 1
ATOM 763 C CA . LEU A 1 98 ? -14.593 0.293 10.425 1.00 96.62 98 LEU A CA 1
ATOM 764 C C . LEU A 1 98 ? -15.390 -0.510 11.456 1.00 96.62 98 LEU A C 1
ATOM 766 O O . LEU A 1 98 ? -14.839 -1.391 12.114 1.00 96.62 98 LEU A O 1
ATOM 770 N N . ARG A 1 99 ? -16.701 -0.273 11.559 1.00 94.56 99 ARG A N 1
ATOM 771 C CA . ARG A 1 99 ? -17.597 -1.088 12.381 1.00 94.56 99 ARG A CA 1
ATOM 772 C C . ARG A 1 99 ? -17.573 -2.548 11.945 1.00 94.56 99 ARG A C 1
ATOM 774 O O . ARG A 1 99 ? -17.399 -3.422 12.793 1.00 94.56 99 ARG A O 1
ATOM 781 N N . ALA A 1 100 ? -17.762 -2.808 10.652 1.00 94.38 100 ALA A N 1
ATOM 782 C CA . ALA A 1 100 ? -17.778 -4.163 10.111 1.00 94.38 100 ALA A CA 1
ATOM 783 C C . ALA A 1 100 ? -16.451 -4.889 10.386 1.00 94.38 100 ALA A C 1
ATOM 785 O O . ALA A 1 100 ? -16.458 -6.039 10.822 1.00 94.38 100 ALA A O 1
ATOM 786 N N . TYR A 1 101 ? -15.322 -4.193 10.229 1.00 95.88 101 TYR A N 1
ATOM 787 C CA . TYR A 1 101 ? -14.004 -4.703 10.610 1.00 95.88 101 TYR A CA 1
ATOM 788 C C . TYR A 1 101 ? -13.912 -5.040 12.102 1.00 95.88 101 TYR A C 1
ATOM 790 O O . TYR A 1 101 ? -13.559 -6.165 12.461 1.00 95.88 101 TYR A O 1
ATOM 798 N N . CYS A 1 102 ? -14.283 -4.103 12.981 1.00 93.31 102 CYS A N 1
ATOM 799 C CA . CYS A 1 102 ? -14.242 -4.314 14.426 1.00 93.31 102 CYS A CA 1
ATOM 800 C C . CYS A 1 102 ? -15.113 -5.494 14.861 1.00 93.31 102 CYS A C 1
ATOM 802 O O . CYS A 1 102 ? -14.717 -6.221 15.765 1.00 93.31 102 CYS A O 1
ATOM 804 N N . GLN A 1 103 ? -16.263 -5.719 14.221 1.00 91.50 103 GLN A N 1
ATOM 805 C CA . GLN A 1 103 ? -17.136 -6.862 14.500 1.00 91.50 103 GLN A CA 1
ATOM 806 C C . GLN A 1 103 ? -16.53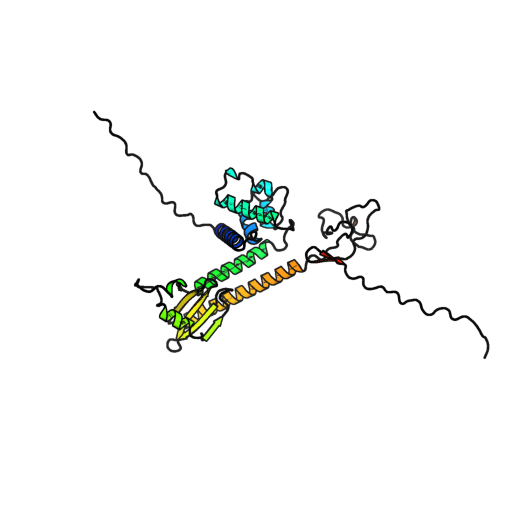1 -8.180 14.012 1.00 91.50 103 GLN A C 1
ATOM 808 O O . GLN A 1 103 ? -16.509 -9.154 14.763 1.00 91.50 103 GLN A O 1
ATOM 813 N N . ALA A 1 104 ? -16.020 -8.201 12.780 1.00 89.75 104 ALA A N 1
ATOM 814 C CA . ALA A 1 104 ? -15.498 -9.404 12.143 1.00 89.75 104 ALA A CA 1
ATOM 815 C C . ALA A 1 104 ? -14.175 -9.890 12.751 1.00 89.75 104 ALA A C 1
ATOM 817 O O . ALA A 1 104 ? -13.904 -11.090 12.729 1.00 89.75 104 ALA A O 1
ATOM 818 N N . ARG A 1 105 ? -13.346 -8.987 13.292 1.00 87.88 105 ARG A N 1
ATOM 819 C CA . ARG A 1 105 ? -12.024 -9.340 13.818 1.00 87.88 105 ARG A CA 1
ATOM 820 C C . ARG A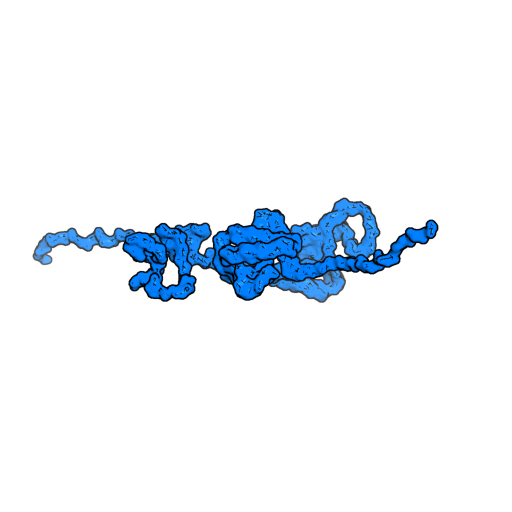 1 105 ? -12.141 -10.210 15.082 1.00 87.88 105 ARG A C 1
ATOM 822 O O . ARG A 1 105 ? -12.655 -9.711 16.079 1.00 87.88 105 ARG A O 1
ATOM 829 N N . PRO A 1 106 ? -11.653 -11.464 15.101 1.00 80.62 106 PRO A N 1
ATOM 830 C CA . PRO A 1 106 ? -11.856 -12.357 16.248 1.00 80.62 106 PRO A CA 1
ATOM 831 C C . PRO A 1 106 ? -11.145 -11.888 17.522 1.00 80.62 106 PRO A C 1
ATOM 833 O O . PRO A 1 106 ? -11.728 -11.902 18.600 1.00 80.62 106 PRO A O 1
ATOM 836 N N . ASP A 1 107 ? -9.893 -11.444 17.391 1.00 84.75 107 ASP A N 1
ATOM 837 C CA . ASP A 1 107 ? -9.094 -10.948 18.510 1.00 84.75 107 ASP A CA 1
ATOM 838 C C . ASP A 1 107 ? -9.170 -9.424 18.608 1.00 84.75 107 ASP A C 1
ATOM 840 O O . ASP A 1 107 ? -8.774 -8.714 17.683 1.00 84.75 107 ASP A O 1
ATOM 844 N N . LYS A 1 108 ? -9.657 -8.924 19.743 1.00 87.06 108 LYS A N 1
ATOM 845 C CA . LYS A 1 108 ? -9.806 -7.490 20.017 1.00 87.06 108 LYS A CA 1
ATOM 846 C C . LYS A 1 108 ? -8.552 -6.866 20.630 1.00 87.06 108 LYS A C 1
ATOM 848 O O . LYS A 1 108 ? -8.471 -5.645 20.721 1.00 87.06 108 LYS A O 1
ATOM 853 N N . GLY A 1 109 ? -7.576 -7.674 21.035 1.00 85.00 109 GLY A N 1
ATOM 854 C CA . GLY A 1 109 ? -6.347 -7.214 21.665 1.00 85.00 109 GLY A CA 1
ATOM 855 C C . GLY A 1 109 ? -5.424 -6.410 20.736 1.00 85.00 109 GLY A C 1
ATOM 856 O O . GLY A 1 109 ? -5.646 -6.323 19.519 1.00 85.00 109 GLY A O 1
ATOM 857 N N . PRO A 1 110 ? -4.359 -5.813 21.303 1.00 85.56 110 PRO A N 1
ATOM 858 C CA . PRO A 1 110 ? -3.345 -5.102 20.533 1.00 85.56 110 PRO A CA 1
ATOM 859 C C . PRO A 1 110 ? -2.635 -6.035 19.546 1.00 85.56 110 PRO A C 1
ATOM 861 O O . PRO A 1 110 ? -2.350 -7.192 19.855 1.00 85.56 110 PRO A O 1
ATOM 864 N N . VAL A 1 111 ? -2.286 -5.505 18.374 1.00 84.69 111 VAL A N 1
ATOM 865 C CA . VAL A 1 111 ? -1.565 -6.246 17.333 1.00 84.69 111 VAL A CA 1
ATOM 866 C C . VAL A 1 111 ? -0.083 -5.915 17.404 1.00 84.69 111 VAL A C 1
ATOM 868 O O . VAL A 1 111 ? 0.332 -4.759 17.273 1.00 84.69 111 VAL A O 1
ATOM 871 N N . ARG A 1 112 ? 0.755 -6.941 17.568 1.00 82.94 112 ARG A N 1
ATOM 872 C CA . ARG A 1 112 ? 2.208 -6.765 17.513 1.00 82.94 112 ARG A CA 1
ATOM 873 C C . ARG A 1 112 ? 2.617 -6.274 16.121 1.00 82.94 112 ARG A C 1
ATOM 875 O O . ARG A 1 112 ? 2.309 -6.891 15.109 1.00 82.94 112 ARG A O 1
ATOM 882 N N . GLY A 1 113 ? 3.357 -5.169 16.076 1.00 83.75 113 GLY A N 1
ATOM 883 C CA . GLY A 1 113 ? 3.841 -4.592 14.823 1.00 83.75 113 GLY A CA 1
ATOM 884 C C . GLY A 1 113 ? 2.783 -3.825 14.020 1.00 83.75 113 GLY A C 1
ATOM 885 O O . GLY A 1 113 ? 2.986 -3.618 12.828 1.00 83.75 113 GLY A O 1
ATOM 886 N N . TRP A 1 114 ? 1.645 -3.460 14.620 1.00 89.94 114 TRP A N 1
ATOM 887 C CA . TRP A 1 114 ? 0.509 -2.799 13.961 1.00 89.94 114 TRP A CA 1
ATOM 888 C C . TRP A 1 114 ? 0.902 -1.673 12.988 1.00 89.94 114 TRP A C 1
ATOM 890 O O . TRP A 1 114 ? 0.542 -1.689 11.812 1.00 89.94 114 TRP A O 1
ATOM 900 N N . THR A 1 115 ? 1.692 -0.710 13.466 1.00 90.12 115 THR A N 1
ATOM 901 C CA . THR A 1 115 ? 2.098 0.455 12.665 1.00 90.12 115 THR A CA 1
ATOM 902 C C . THR A 1 115 ? 3.133 0.080 11.607 1.00 90.12 115 THR A C 1
ATOM 904 O O . THR A 1 115 ? 3.117 0.605 10.497 1.00 90.12 115 THR A O 1
ATOM 907 N N . GLU A 1 116 ? 4.035 -0.840 11.926 1.00 89.00 116 GLU A N 1
ATOM 908 C CA . GLU A 1 116 ? 5.090 -1.273 11.024 1.00 89.00 116 GLU A CA 1
ATOM 909 C C . GLU A 1 116 ? 4.546 -2.069 9.834 1.00 89.00 116 GLU A C 1
ATOM 911 O O . GLU A 1 116 ? 5.048 -1.894 8.728 1.00 89.00 116 GLU A O 1
ATOM 916 N N . HIS A 1 117 ? 3.525 -2.909 10.035 1.00 88.62 117 HIS A N 1
ATOM 917 C CA . HIS A 1 117 ? 2.867 -3.624 8.937 1.00 88.62 117 HIS A CA 1
ATOM 918 C C . HIS A 1 117 ? 2.209 -2.648 7.959 1.00 88.62 117 HIS A C 1
ATOM 920 O O . HIS A 1 117 ? 2.441 -2.750 6.755 1.00 88.62 117 HIS A O 1
ATOM 926 N N . ALA A 1 118 ? 1.465 -1.659 8.469 1.00 90.75 118 ALA A N 1
ATOM 927 C CA . ALA A 1 118 ? 0.885 -0.605 7.638 1.00 90.75 118 ALA A CA 1
ATOM 928 C C . ALA A 1 118 ? 1.970 0.140 6.837 1.00 90.75 118 ALA A C 1
ATOM 930 O O . ALA A 1 118 ? 1.844 0.282 5.625 1.00 90.75 118 ALA A O 1
ATOM 931 N N . ALA A 1 119 ? 3.085 0.499 7.482 1.00 90.38 119 ALA A N 1
ATOM 932 C CA . ALA A 1 119 ? 4.194 1.193 6.828 1.00 90.38 119 ALA A CA 1
ATOM 933 C C . ALA A 1 119 ? 4.897 0.364 5.732 1.00 90.38 119 ALA A C 1
ATOM 935 O O . ALA A 1 119 ? 5.443 0.933 4.784 1.00 90.38 119 ALA A O 1
ATOM 936 N N . ILE A 1 120 ? 4.924 -0.969 5.849 1.00 89.62 120 ILE A N 1
ATOM 937 C CA . ILE A 1 120 ? 5.451 -1.851 4.793 1.00 89.62 120 ILE A CA 1
ATOM 938 C C . ILE A 1 120 ? 4.518 -1.830 3.579 1.00 89.62 120 ILE A C 1
ATOM 940 O O . ILE A 1 120 ? 4.990 -1.660 2.456 1.00 89.62 120 ILE A O 1
ATOM 944 N N . LEU A 1 121 ? 3.207 -1.934 3.799 1.00 91.00 121 LEU A N 1
ATOM 945 C CA . LEU A 1 121 ? 2.207 -1.848 2.731 1.00 91.00 121 LEU A CA 1
ATOM 946 C C . LEU A 1 121 ? 2.228 -0.474 2.039 1.00 91.00 121 LEU A C 1
ATOM 948 O O . LEU A 1 121 ? 2.212 -0.410 0.813 1.00 91.00 121 LEU A O 1
ATOM 952 N N . ASP A 1 122 ? 2.382 0.617 2.797 1.00 89.94 122 ASP A N 1
ATOM 953 C CA . ASP A 1 122 ? 2.567 1.963 2.232 1.00 89.94 122 ASP A CA 1
ATOM 954 C C . ASP A 1 122 ? 3.794 2.037 1.319 1.00 89.94 122 ASP A C 1
ATOM 956 O O . ASP A 1 122 ? 3.762 2.666 0.260 1.00 89.94 122 ASP A O 1
ATOM 960 N N . ARG A 1 123 ? 4.893 1.386 1.718 1.00 90.75 123 ARG A N 1
ATOM 961 C CA . ARG A 1 123 ? 6.114 1.336 0.912 1.00 90.75 123 ARG A CA 1
ATOM 962 C C . ARG A 1 123 ? 5.895 0.548 -0.373 1.00 90.75 123 ARG A C 1
ATOM 964 O O . ARG A 1 123 ? 6.366 0.994 -1.415 1.00 90.75 123 ARG A O 1
ATOM 971 N N . ILE A 1 124 ? 5.188 -0.579 -0.306 1.00 90.19 124 ILE A N 1
ATOM 972 C CA . ILE A 1 124 ? 4.839 -1.388 -1.479 1.00 90.19 124 ILE A CA 1
ATOM 973 C C . ILE A 1 124 ? 4.032 -0.551 -2.477 1.00 90.19 124 ILE A C 1
ATOM 975 O O . ILE A 1 124 ? 4.416 -0.469 -3.644 1.00 90.19 124 ILE A O 1
ATOM 979 N N . ASP A 1 125 ? 2.986 0.138 -2.023 1.00 88.19 125 ASP A N 1
ATOM 980 C CA . ASP A 1 125 ? 2.157 0.979 -2.895 1.00 88.19 125 ASP A CA 1
ATOM 981 C C . ASP A 1 125 ? 2.937 2.162 -3.473 1.00 88.19 125 ASP A C 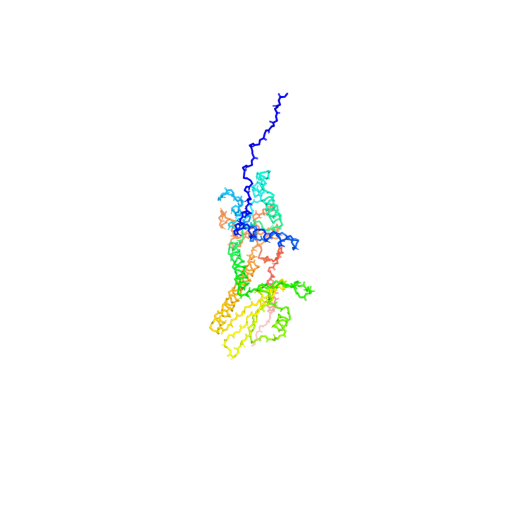1
ATOM 983 O O . ASP A 1 125 ? 2.834 2.465 -4.662 1.00 88.19 125 ASP A O 1
ATOM 987 N N . ALA A 1 126 ? 3.780 2.808 -2.663 1.00 87.00 126 ALA A N 1
ATOM 988 C CA . ALA A 1 126 ? 4.634 3.889 -3.139 1.00 87.00 126 ALA A CA 1
ATOM 989 C C . ALA A 1 126 ? 5.633 3.407 -4.206 1.00 87.00 126 ALA A C 1
ATOM 991 O O . ALA A 1 126 ? 5.933 4.145 -5.145 1.00 87.00 126 ALA A O 1
ATOM 992 N N . THR A 1 127 ? 6.157 2.188 -4.069 1.00 88.44 127 THR A N 1
ATOM 993 C CA . THR A 1 127 ? 7.047 1.564 -5.058 1.00 88.44 127 THR A CA 1
ATOM 994 C C . THR A 1 127 ? 6.293 1.203 -6.339 1.00 88.44 127 THR A C 1
ATOM 996 O O . THR A 1 127 ? 6.788 1.511 -7.421 1.00 88.44 127 THR A O 1
ATOM 999 N N . ARG A 1 128 ? 5.067 0.666 -6.245 1.00 88.06 128 ARG A N 1
ATOM 1000 C CA . ARG A 1 128 ? 4.173 0.453 -7.403 1.00 88.06 128 ARG A CA 1
ATOM 1001 C C . ARG A 1 128 ? 3.928 1.736 -8.181 1.00 88.06 128 ARG A C 1
ATOM 1003 O O . ARG A 1 128 ? 4.073 1.759 -9.400 1.00 88.06 128 ARG A O 1
ATOM 1010 N N . GLU A 1 129 ? 3.618 2.820 -7.482 1.00 86.31 129 GLU A N 1
ATOM 1011 C CA . GLU A 1 129 ? 3.343 4.104 -8.122 1.00 86.31 129 GLU A CA 1
ATOM 1012 C C . GLU A 1 129 ? 4.590 4.689 -8.805 1.00 86.31 129 GLU A C 1
ATOM 1014 O O . GLU A 1 129 ? 4.521 5.151 -9.945 1.00 86.31 129 GLU A O 1
ATOM 1019 N N . ARG A 1 130 ? 5.769 4.603 -8.171 1.00 86.88 130 ARG A N 1
ATOM 1020 C CA . ARG A 1 130 ? 7.032 5.011 -8.815 1.00 86.88 130 ARG A CA 1
ATOM 1021 C C . ARG A 1 130 ? 7.358 4.153 -10.038 1.00 86.88 130 ARG A C 1
ATOM 1023 O O . ARG A 1 130 ? 7.757 4.708 -11.060 1.00 86.88 130 ARG A O 1
ATOM 1030 N N . ALA A 1 131 ? 7.159 2.836 -9.963 1.00 86.50 131 ALA A N 1
ATOM 1031 C CA . ALA A 1 131 ? 7.373 1.929 -11.088 1.00 86.50 131 ALA A CA 1
ATOM 1032 C C . ALA A 1 131 ? 6.457 2.273 -12.276 1.00 86.50 131 ALA A C 1
ATOM 1034 O O . ALA A 1 131 ? 6.944 2.405 -13.400 1.00 86.50 131 ALA A O 1
ATOM 1035 N N . ARG A 1 132 ? 5.167 2.549 -12.035 1.00 85.88 132 ARG A N 1
ATOM 1036 C CA . ARG A 1 132 ? 4.234 3.018 -13.079 1.00 85.88 132 ARG A CA 1
ATOM 1037 C C . ARG A 1 132 ? 4.734 4.279 -13.787 1.00 85.88 132 ARG A C 1
ATOM 1039 O O . ARG A 1 132 ? 4.720 4.337 -15.014 1.00 85.88 132 ARG A O 1
ATOM 1046 N N . MET A 1 133 ? 5.259 5.263 -13.051 1.00 86.00 133 MET A N 1
ATOM 1047 C CA . MET A 1 133 ? 5.843 6.473 -13.659 1.00 86.00 133 MET A CA 1
ATOM 1048 C C . MET A 1 133 ? 7.103 6.187 -14.493 1.00 86.00 133 MET A C 1
ATOM 1050 O O . MET A 1 133 ? 7.416 6.928 -15.434 1.00 86.00 133 MET A O 1
ATOM 1054 N N . LEU A 1 134 ? 7.847 5.126 -14.165 1.00 87.31 134 LEU A N 1
ATOM 1055 C CA . LEU A 1 134 ? 9.013 4.689 -14.934 1.00 87.31 134 LEU A CA 1
ATOM 1056 C C . LEU A 1 134 ? 8.623 3.996 -16.248 1.00 87.31 134 LEU A C 1
ATOM 1058 O O . LEU A 1 134 ? 9.363 4.153 -17.223 1.00 87.31 134 LEU A O 1
ATOM 1062 N N . GLY A 1 135 ? 7.454 3.351 -16.321 1.00 78.88 135 GLY A N 1
ATOM 1063 C CA . GLY A 1 135 ? 6.930 2.704 -17.536 1.00 78.88 135 GLY A CA 1
ATOM 1064 C C . GLY A 1 135 ? 6.736 3.649 -18.725 1.00 78.88 135 GLY A C 1
ATOM 1065 O O . GLY A 1 135 ? 6.875 3.245 -19.875 1.00 78.88 135 GLY A O 1
ATOM 1066 N N . GLY A 1 136 ? 6.505 4.940 -18.470 1.00 84.00 136 GLY A N 1
ATOM 1067 C CA . GLY A 1 136 ? 6.368 5.950 -19.520 1.00 84.00 136 GLY A CA 1
ATOM 1068 C C . GLY A 1 136 ? 4.914 6.295 -19.814 1.00 84.00 136 GLY A C 1
ATOM 1069 O O . GLY A 1 136 ? 4.123 6.491 -18.894 1.00 84.00 136 GLY A O 1
ATOM 1070 N N . ILE A 1 137 ? 4.572 6.459 -21.092 1.00 80.06 137 ILE A N 1
ATOM 1071 C CA . ILE A 1 137 ? 3.232 6.910 -21.492 1.00 80.06 137 ILE A CA 1
ATOM 1072 C C . ILE A 1 137 ? 2.278 5.718 -21.460 1.00 80.06 137 ILE A C 1
ATOM 1074 O O . ILE A 1 137 ? 2.504 4.747 -22.175 1.00 80.06 137 ILE A O 1
ATOM 1078 N N . ALA A 1 138 ? 1.220 5.816 -20.653 1.00 82.06 138 ALA A N 1
ATOM 1079 C CA . ALA A 1 138 ? 0.194 4.787 -20.527 1.00 82.06 138 ALA A CA 1
ATOM 1080 C C . ALA A 1 138 ? -0.682 4.697 -21.781 1.00 82.06 138 ALA A C 1
ATOM 1082 O O . ALA A 1 138 ? -1.135 5.714 -22.315 1.00 82.06 138 ALA A O 1
ATOM 1083 N N . ILE A 1 139 ? -0.970 3.472 -22.208 1.00 78.62 139 ILE A N 1
ATOM 1084 C CA . ILE A 1 139 ? -1.790 3.164 -23.373 1.00 78.62 139 ILE A CA 1
ATOM 1085 C C . ILE A 1 139 ? -2.824 2.131 -22.951 1.00 78.62 139 ILE A C 1
ATOM 1087 O O . ILE A 1 139 ? -2.497 1.005 -22.571 1.00 78.62 139 ILE A O 1
ATOM 1091 N N . ALA A 1 140 ? -4.083 2.566 -22.974 1.00 75.00 140 ALA A N 1
ATOM 1092 C CA . ALA A 1 140 ? -5.208 1.759 -22.542 1.00 75.00 140 ALA A CA 1
ATOM 1093 C C . ALA A 1 140 ? -5.426 0.560 -23.482 1.00 75.00 140 ALA A C 1
ATOM 1095 O O . ALA A 1 140 ? -5.298 0.713 -24.702 1.00 75.00 140 ALA A O 1
ATOM 1096 N N . PRO A 1 141 ? -5.829 -0.604 -22.945 1.00 63.47 141 PRO A N 1
ATOM 1097 C CA . PRO A 1 141 ? -6.095 -1.796 -23.750 1.00 63.47 141 PRO A CA 1
ATOM 1098 C C . PRO A 1 141 ? -7.231 -1.605 -24.781 1.00 63.47 141 PRO A C 1
ATOM 1100 O O . PRO A 1 141 ? -7.250 -2.285 -25.803 1.00 63.47 141 PRO A O 1
ATOM 1103 N N . GLU A 1 142 ? -8.136 -0.637 -24.582 1.00 53.44 142 GLU A N 1
ATOM 1104 C CA . GLU A 1 142 ? -9.304 -0.385 -25.450 1.00 53.44 142 GLU A CA 1
ATOM 1105 C C . GLU A 1 142 ? -8.981 0.273 -26.814 1.00 53.44 142 GLU A C 1
ATOM 1107 O O . GLU A 1 142 ? -9.869 0.434 -27.651 1.00 53.44 142 GLU A O 1
ATOM 1112 N N . LEU A 1 143 ? -7.717 0.624 -27.086 1.00 49.44 143 LEU A N 1
ATOM 1113 C CA . LEU A 1 143 ? -7.285 1.201 -28.372 1.00 49.44 143 LEU A CA 1
ATOM 1114 C C . LEU A 1 143 ? -6.796 0.166 -29.403 1.00 49.44 143 LEU A C 1
ATOM 1116 O O . LEU A 1 143 ? -6.447 0.554 -30.516 1.00 49.44 143 LEU A O 1
ATOM 1120 N N . ALA A 1 144 ? -6.800 -1.132 -29.080 1.00 48.41 144 ALA A N 1
ATOM 1121 C CA . ALA A 1 144 ? -6.440 -2.181 -30.040 1.00 48.41 144 ALA A CA 1
ATOM 1122 C C . ALA A 1 144 ? -7.586 -2.557 -31.009 1.00 48.41 144 ALA A C 1
ATOM 1124 O O . ALA A 1 144 ? -7.320 -3.110 -32.072 1.00 48.41 144 ALA A O 1
ATOM 1125 N N . GLU A 1 145 ? -8.851 -2.230 -30.699 1.00 44.06 145 GLU A N 1
ATOM 1126 C CA . GLU A 1 145 ? -10.007 -2.630 -31.533 1.00 44.06 145 GLU A CA 1
ATOM 1127 C C . GLU A 1 145 ? -10.786 -1.471 -32.194 1.00 44.06 145 GLU A C 1
ATOM 1129 O O . GLU A 1 145 ? -11.651 -1.714 -33.039 1.00 44.06 145 GLU A O 1
ATOM 1134 N N . ALA A 1 146 ? -10.484 -0.204 -31.893 1.00 41.19 146 ALA A N 1
ATOM 1135 C CA . ALA A 1 146 ? -11.229 0.932 -32.445 1.00 41.19 146 ALA A CA 1
ATOM 1136 C C . ALA A 1 146 ? -10.527 1.565 -33.660 1.00 41.19 146 ALA A C 1
ATOM 1138 O O . ALA A 1 146 ? -9.684 2.453 -33.548 1.00 41.19 146 ALA A O 1
ATOM 1139 N N . ASN A 1 147 ? -10.929 1.113 -34.846 1.00 48.81 147 ASN A N 1
ATOM 1140 C CA . ASN A 1 147 ? -10.654 1.778 -36.117 1.00 48.81 147 ASN A CA 1
ATOM 1141 C C . ASN A 1 147 ? -11.301 3.187 -36.163 1.00 48.81 147 ASN A C 1
ATOM 1143 O O . ASN A 1 147 ? -12.426 3.365 -35.705 1.00 48.81 147 ASN A O 1
ATOM 1147 N N . GLU A 1 148 ? -10.613 4.127 -36.827 1.00 41.28 148 GLU A N 1
ATOM 1148 C CA . GLU A 1 148 ? -11.069 5.454 -37.306 1.00 41.28 148 GLU A CA 1
ATOM 1149 C C . GLU A 1 148 ? -11.125 6.654 -36.321 1.00 41.28 148 GLU A C 1
ATOM 1151 O O . GLU A 1 148 ? -12.182 7.035 -35.829 1.00 41.28 148 GLU A O 1
ATOM 1156 N N . ALA A 1 149 ? -9.998 7.377 -36.171 1.00 41.38 149 ALA A N 1
ATOM 1157 C CA . ALA A 1 149 ? -9.790 8.778 -36.631 1.00 41.38 149 ALA A CA 1
ATOM 1158 C C . ALA A 1 149 ? -8.752 9.568 -35.782 1.00 41.38 149 ALA A C 1
ATOM 1160 O O . ALA A 1 149 ? -8.607 9.324 -34.587 1.00 41.38 149 ALA A O 1
ATOM 1161 N N . PRO A 1 150 ? -8.008 10.534 -36.375 1.00 48.72 150 PRO A N 1
ATOM 1162 C CA . PRO A 1 150 ? -6.686 10.925 -35.892 1.00 48.72 150 PRO A CA 1
ATOM 1163 C C . PRO A 1 150 ? -6.689 12.191 -35.022 1.00 48.72 150 PRO A C 1
ATOM 1165 O O . PRO A 1 150 ? -7.017 13.285 -35.483 1.00 48.72 150 PRO A O 1
ATOM 1168 N N . GLY A 1 151 ? -6.191 12.057 -33.793 1.00 35.50 151 GLY A N 1
ATOM 1169 C CA . GLY A 1 151 ? -5.644 13.156 -32.999 1.00 35.50 151 GLY A CA 1
ATOM 1170 C C . GLY A 1 151 ? -4.119 13.059 -32.969 1.00 35.50 151 GLY A C 1
ATOM 1171 O O . GLY A 1 151 ? -3.562 12.232 -32.255 1.00 35.50 151 GLY A O 1
ATOM 1172 N N . LYS A 1 152 ? -3.439 13.880 -33.775 1.00 42.38 152 LYS A N 1
ATOM 1173 C CA . LYS A 1 152 ? -1.978 14.047 -33.747 1.00 42.38 152 LYS A CA 1
ATOM 1174 C C . LYS A 1 152 ? -1.549 14.635 -32.399 1.00 42.38 152 LYS A C 1
ATOM 1176 O O . LYS A 1 152 ? -1.920 15.765 -32.106 1.00 42.38 152 LYS A O 1
ATOM 1181 N N . ASP A 1 153 ? -0.827 13.854 -31.594 1.00 38.53 153 ASP A N 1
ATOM 1182 C CA . ASP A 1 153 ? 0.592 14.135 -31.290 1.00 38.53 153 ASP A CA 1
ATOM 1183 C C . ASP A 1 153 ? 1.229 13.188 -30.251 1.00 38.53 153 ASP A C 1
ATOM 1185 O O . ASP A 1 153 ? 2.449 13.198 -30.136 1.00 38.53 153 ASP A O 1
ATOM 1189 N N . HIS A 1 154 ? 0.493 12.295 -29.568 1.00 43.56 154 HIS A N 1
ATOM 1190 C CA . HIS A 1 154 ? 1.106 11.411 -28.547 1.00 43.56 154 HIS A CA 1
ATOM 1191 C C . HIS A 1 154 ? 0.611 9.952 -28.488 1.00 43.56 154 HIS A C 1
ATOM 1193 O O . HIS A 1 154 ? 1.031 9.213 -27.602 1.00 43.56 154 HIS A O 1
ATOM 1199 N N . ALA A 1 155 ? -0.230 9.495 -29.419 1.00 52.25 155 ALA A N 1
ATOM 1200 C CA . ALA A 1 155 ? -0.638 8.090 -29.471 1.00 52.25 155 ALA A CA 1
ATOM 1201 C C . ALA A 1 155 ? 0.338 7.289 -30.348 1.00 52.25 155 ALA A C 1
ATOM 1203 O O . ALA A 1 155 ? 0.425 7.523 -31.556 1.00 52.25 155 ALA A O 1
ATOM 1204 N N . LEU A 1 156 ? 1.087 6.359 -29.752 1.00 60.22 156 LEU A N 1
ATOM 1205 C CA . LEU A 1 156 ? 1.799 5.337 -30.520 1.00 60.22 156 LEU A CA 1
ATOM 1206 C C . LEU A 1 156 ? 0.767 4.529 -31.327 1.00 60.22 156 LEU A C 1
ATOM 1208 O O . LEU A 1 156 ? -0.273 4.152 -30.794 1.00 60.22 156 LEU A O 1
ATOM 1212 N N . ASN A 1 157 ? 1.032 4.316 -32.620 1.00 67.75 157 ASN A N 1
ATOM 1213 C CA . ASN A 1 157 ? 0.165 3.521 -33.498 1.00 67.75 157 ASN A CA 1
ATOM 1214 C C . ASN A 1 157 ? -0.016 2.102 -32.906 1.00 67.75 157 ASN A C 1
ATOM 1216 O O . ASN A 1 157 ? 1.011 1.496 -32.590 1.00 67.75 157 ASN A O 1
ATOM 1220 N N . PRO A 1 158 ? -1.246 1.557 -32.788 1.00 70.44 158 PRO A N 1
ATOM 1221 C CA . PRO A 1 158 ? -1.489 0.187 -32.325 1.00 70.44 158 PRO A CA 1
ATOM 1222 C C . PRO A 1 158 ? -0.591 -0.875 -32.972 1.00 70.44 158 PRO A C 1
ATOM 1224 O O . PRO A 1 158 ? -0.007 -1.682 -32.257 1.00 70.44 158 PRO A O 1
ATOM 1227 N N . ASP A 1 159 ? -0.358 -0.798 -34.287 1.00 76.31 159 ASP A N 1
ATOM 1228 C CA . ASP A 1 159 ? 0.515 -1.758 -34.986 1.00 76.31 159 ASP A CA 1
ATOM 1229 C C . ASP A 1 159 ? 1.955 -1.758 -34.439 1.00 76.31 159 ASP A C 1
ATOM 1231 O O . ASP A 1 159 ? 2.588 -2.804 -34.332 1.00 76.31 159 ASP A O 1
ATOM 1235 N N . ARG A 1 160 ? 2.472 -0.579 -34.061 1.00 80.12 160 ARG A N 1
ATOM 1236 C CA . ARG A 1 160 ? 3.818 -0.428 -33.484 1.00 80.12 160 ARG A CA 1
ATOM 1237 C C . ARG A 1 160 ? 3.874 -0.976 -32.061 1.00 80.12 160 ARG A C 1
ATOM 1239 O O . ARG A 1 160 ? 4.911 -1.464 -31.633 1.00 80.12 160 ARG A O 1
ATOM 1246 N N . LEU A 1 161 ? 2.778 -0.872 -31.312 1.00 82.31 161 LEU A N 1
ATOM 1247 C CA . LEU A 1 161 ? 2.693 -1.452 -29.974 1.00 82.31 161 LEU A CA 1
ATOM 1248 C C . LEU A 1 161 ? 2.689 -2.970 -30.034 1.00 82.31 161 LEU A C 1
ATOM 1250 O O . LEU A 1 161 ? 3.418 -3.600 -29.281 1.00 82.31 161 LEU A O 1
ATOM 1254 N N . ASP A 1 162 ? 1.909 -3.556 -30.935 1.00 85.88 162 ASP A N 1
ATOM 1255 C CA . ASP A 1 162 ? 1.893 -5.008 -31.094 1.00 85.88 162 ASP A CA 1
ATOM 1256 C C . ASP A 1 162 ? 3.225 -5.541 -31.636 1.00 85.88 162 ASP A C 1
ATOM 1258 O O . ASP A 1 162 ? 3.648 -6.620 -31.234 1.00 85.88 162 ASP A O 1
ATOM 1262 N N . GLU A 1 163 ? 3.930 -4.774 -32.474 1.00 86.94 163 GLU A N 1
ATOM 1263 C CA . GLU A 1 163 ? 5.310 -5.076 -32.874 1.00 86.94 163 GLU A CA 1
ATOM 1264 C C . GLU A 1 163 ? 6.259 -5.071 -31.663 1.00 86.94 163 GLU A C 1
ATOM 1266 O O . GLU A 1 163 ? 6.936 -6.066 -31.411 1.00 86.94 163 GLU A O 1
ATOM 1271 N N . LEU A 1 164 ? 6.251 -4.000 -30.860 1.00 87.88 164 LEU A N 1
ATOM 1272 C CA . LEU A 1 164 ? 7.121 -3.867 -29.683 1.00 87.88 164 LEU A CA 1
ATOM 1273 C C . LEU A 1 164 ? 6.873 -4.947 -28.621 1.00 87.88 164 LEU A C 1
ATOM 1275 O O . LEU A 1 164 ? 7.823 -5.428 -28.017 1.00 87.88 164 LEU A O 1
ATOM 1279 N N . PHE A 1 165 ? 5.615 -5.322 -28.377 1.00 89.50 165 PHE A N 1
ATOM 1280 C CA . PHE A 1 165 ? 5.251 -6.359 -27.401 1.00 89.50 165 PHE A CA 1
ATOM 1281 C C . PHE A 1 165 ? 5.248 -7.779 -27.997 1.00 89.50 165 PHE A C 1
ATOM 1283 O O . PHE A 1 165 ? 5.041 -8.749 -27.267 1.00 89.50 165 PHE A O 1
ATOM 1290 N N . GLY A 1 166 ? 5.432 -7.916 -29.313 1.00 86.00 166 GLY A N 1
ATOM 1291 C CA . GLY A 1 166 ? 5.468 -9.197 -30.018 1.00 86.00 166 GLY A CA 1
ATOM 1292 C C . GLY A 1 166 ? 6.866 -9.812 -30.107 1.00 86.00 166 GLY A C 1
ATOM 1293 O O . GLY A 1 166 ? 6.985 -11.032 -30.249 1.00 86.00 166 GLY A O 1
ATOM 1294 N N . GLU A 1 167 ? 7.914 -8.993 -30.016 1.00 85.56 167 GLU A N 1
ATOM 1295 C CA . GLU A 1 167 ? 9.306 -9.444 -29.988 1.00 85.56 167 GLU A CA 1
ATOM 1296 C C . GLU A 1 167 ? 9.822 -9.587 -28.546 1.00 85.56 167 GLU A C 1
ATOM 1298 O O . GLU A 1 167 ? 9.470 -8.785 -27.679 1.00 85.56 167 GLU A O 1
ATOM 1303 N N . PRO A 1 168 ? 10.647 -10.611 -28.251 1.00 89.62 168 PRO A N 1
ATOM 1304 C CA . PRO A 1 168 ? 11.239 -10.749 -26.928 1.00 89.62 168 PRO A CA 1
ATOM 1305 C C . PRO A 1 168 ? 12.222 -9.594 -26.670 1.00 89.62 168 PRO A C 1
ATOM 1307 O O . PRO A 1 168 ? 13.063 -9.328 -27.534 1.00 89.62 168 PRO A O 1
ATOM 1310 N N . PRO A 1 169 ? 12.154 -8.929 -25.503 1.00 94.75 169 PRO A N 1
ATOM 1311 C CA . PRO A 1 169 ? 13.119 -7.897 -25.147 1.00 94.75 169 PRO A CA 1
ATOM 1312 C C . PRO A 1 169 ? 14.511 -8.498 -24.898 1.00 94.75 169 PRO A C 1
ATOM 1314 O O . PRO A 1 169 ? 14.662 -9.700 -24.669 1.00 94.75 169 PRO A O 1
ATOM 1317 N N . ASP A 1 170 ? 15.534 -7.645 -24.909 1.00 94.69 170 ASP A N 1
ATOM 1318 C CA . ASP A 1 170 ? 16.916 -8.031 -24.607 1.00 94.69 170 ASP A CA 1
ATOM 1319 C C . ASP A 1 170 ? 17.092 -8.389 -23.124 1.00 94.69 170 ASP A C 1
ATOM 1321 O O . ASP A 1 170 ? 17.790 -9.344 -22.780 1.00 94.69 170 ASP A O 1
ATOM 1325 N N . GLU A 1 171 ? 16.437 -7.626 -22.245 1.00 96.44 171 GLU A N 1
ATOM 1326 C CA . GLU A 1 171 ? 16.341 -7.891 -20.810 1.00 96.44 171 GLU A CA 1
ATOM 1327 C C . GLU A 1 171 ? 14.899 -7.684 -20.338 1.00 96.44 171 GLU A C 1
ATOM 1329 O O . GLU A 1 171 ? 14.181 -6.831 -20.858 1.00 96.44 171 GLU A O 1
ATOM 1334 N N . GLU A 1 172 ? 14.470 -8.434 -19.327 1.00 96.75 172 GLU A N 1
ATOM 1335 C CA . GLU A 1 172 ? 13.142 -8.297 -18.729 1.00 96.75 172 GLU A CA 1
ATOM 1336 C C . GLU A 1 172 ? 13.184 -8.470 -17.211 1.00 96.75 172 GLU A C 1
ATOM 1338 O O . GLU A 1 172 ? 14.086 -9.113 -16.667 1.00 96.75 172 GLU A O 1
ATOM 1343 N N . VAL A 1 173 ? 12.205 -7.888 -16.517 1.00 96.12 173 VAL A N 1
ATOM 1344 C CA . VAL A 1 173 ? 12.050 -8.027 -15.067 1.00 96.12 173 VAL A CA 1
ATOM 1345 C C . VAL A 1 173 ? 10.580 -8.032 -14.652 1.00 96.12 173 VAL A C 1
ATOM 1347 O O . VAL A 1 173 ? 9.762 -7.251 -15.148 1.00 96.12 173 VAL A O 1
ATOM 1350 N N . GLY A 1 174 ? 10.282 -8.907 -13.691 1.00 93.25 174 GLY A N 1
ATOM 1351 C CA . GLY A 1 174 ? 9.021 -8.949 -12.964 1.00 93.25 174 GLY A CA 1
ATOM 1352 C C . GLY A 1 174 ? 7.821 -9.451 -13.752 1.00 93.25 174 GLY A C 1
ATOM 1353 O O . GLY A 1 174 ? 7.949 -10.060 -14.815 1.00 93.25 174 GLY A O 1
ATOM 1354 N N . ARG A 1 175 ? 6.631 -9.237 -13.187 1.00 92.69 175 ARG A N 1
ATOM 1355 C CA . ARG A 1 175 ? 5.359 -9.731 -13.727 1.00 92.69 175 ARG A CA 1
ATOM 1356 C C . ARG A 1 175 ? 4.267 -8.668 -13.667 1.00 92.69 175 ARG A C 1
ATOM 1358 O O . ARG A 1 175 ? 4.310 -7.753 -12.844 1.00 92.69 175 ARG A O 1
ATOM 1365 N N . ALA A 1 176 ? 3.264 -8.809 -14.536 1.00 88.88 176 ALA A N 1
ATOM 1366 C CA . ALA A 1 176 ? 2.136 -7.879 -14.609 1.00 88.88 176 ALA A CA 1
ATOM 1367 C C . ALA A 1 176 ? 1.399 -7.743 -13.262 1.00 88.88 176 ALA A C 1
ATOM 1369 O O . ALA A 1 176 ? 1.031 -6.638 -12.885 1.00 88.88 176 ALA A O 1
ATOM 1370 N N . ASP A 1 177 ? 1.258 -8.841 -12.513 1.00 85.88 177 ASP A N 1
ATOM 1371 C CA . ASP A 1 177 ? 0.590 -8.921 -11.206 1.00 85.88 177 ASP A CA 1
ATOM 1372 C C . ASP A 1 177 ? 1.438 -8.429 -10.007 1.00 85.88 177 ASP A C 1
ATOM 1374 O O . ASP A 1 177 ? 0.977 -8.465 -8.867 1.00 85.88 177 ASP A O 1
ATOM 1378 N N . GLU A 1 178 ? 2.666 -7.947 -10.237 1.00 90.00 178 GLU A N 1
ATOM 1379 C CA . GLU A 1 178 ? 3.600 -7.490 -9.192 1.00 90.00 178 GLU A CA 1
ATOM 1380 C C . GLU A 1 178 ? 3.734 -5.950 -9.153 1.00 90.00 178 GLU A C 1
ATOM 1382 O O . GLU A 1 178 ? 2.847 -5.249 -8.650 1.00 90.00 178 GLU A O 1
ATOM 1387 N N . LEU A 1 179 ? 4.852 -5.405 -9.660 1.00 88.62 179 LEU A N 1
ATOM 1388 C CA . LEU A 1 179 ? 5.026 -3.976 -9.970 1.00 88.62 179 LEU A CA 1
ATOM 1389 C C . LEU A 1 179 ? 4.676 -3.649 -11.436 1.00 88.62 179 LEU A C 1
ATOM 1391 O O . LEU A 1 179 ? 4.770 -2.489 -11.838 1.00 88.62 179 LEU A O 1
ATOM 1395 N N . GLY A 1 180 ? 4.296 -4.657 -12.227 1.00 90.62 180 GLY A N 1
ATOM 1396 C CA . GLY A 1 180 ? 4.139 -4.586 -13.679 1.00 90.62 180 GLY A CA 1
ATOM 1397 C C . GLY A 1 180 ? 5.363 -5.147 -14.406 1.00 90.62 180 GLY A C 1
ATOM 1398 O O . GLY A 1 180 ? 6.488 -4.856 -14.026 1.00 90.62 180 GLY A O 1
ATOM 1399 N N . TRP A 1 181 ? 5.179 -5.945 -15.454 1.00 95.38 181 TRP A N 1
ATOM 1400 C CA . TRP A 1 181 ? 6.288 -6.501 -16.241 1.00 95.38 181 TRP A CA 1
ATOM 1401 C C . TRP A 1 181 ? 7.006 -5.394 -17.022 1.00 95.38 181 TRP A C 1
ATOM 1403 O O . TRP A 1 181 ? 6.333 -4.523 -17.572 1.00 95.38 181 TRP A O 1
ATOM 1413 N N . PHE A 1 182 ? 8.340 -5.433 -17.106 1.00 96.88 182 PHE A N 1
ATOM 1414 C CA . PHE A 1 182 ? 9.140 -4.512 -17.926 1.00 96.88 182 PHE A CA 1
ATOM 1415 C C . PHE A 1 182 ? 10.071 -5.270 -18.872 1.00 96.88 182 PHE A C 1
ATOM 1417 O O . PHE A 1 182 ? 10.727 -6.223 -18.457 1.00 96.88 182 PHE A O 1
ATOM 1424 N N . GLY A 1 183 ? 10.195 -4.772 -20.103 1.00 96.81 183 GLY A N 1
ATOM 1425 C CA . GLY A 1 183 ? 11.149 -5.223 -21.112 1.00 96.81 183 GLY A CA 1
ATOM 1426 C C . GLY A 1 183 ? 12.026 -4.075 -21.619 1.00 96.81 183 GLY A C 1
ATOM 1427 O O . GLY A 1 183 ? 11.540 -2.967 -21.863 1.00 96.81 183 GLY A O 1
ATOM 1428 N N . LEU A 1 184 ? 13.318 -4.341 -21.786 1.00 96.75 184 LEU A N 1
ATOM 1429 C CA . LEU A 1 184 ? 14.316 -3.445 -22.363 1.00 96.75 184 LEU A CA 1
ATOM 1430 C C . LEU A 1 184 ? 14.662 -3.892 -23.787 1.00 96.75 184 LEU A C 1
ATOM 1432 O O . LEU A 1 184 ? 15.032 -5.041 -23.999 1.00 96.75 184 LEU A O 1
ATOM 1436 N N . ILE A 1 185 ? 14.602 -2.969 -24.744 1.00 94.94 185 ILE A N 1
ATOM 1437 C CA . ILE A 1 185 ? 14.996 -3.183 -26.141 1.00 94.94 185 ILE A CA 1
ATOM 1438 C C . ILE A 1 185 ? 16.069 -2.149 -26.494 1.00 94.94 185 ILE A C 1
ATOM 1440 O O . ILE A 1 185 ? 15.805 -0.943 -26.483 1.00 94.94 185 ILE A O 1
ATOM 1444 N N . VAL A 1 186 ? 17.284 -2.591 -26.804 1.00 93.38 186 VAL A N 1
ATOM 1445 C CA . VAL A 1 186 ? 18.443 -1.729 -27.064 1.00 93.38 186 VAL A CA 1
ATOM 1446 C C . VAL A 1 186 ? 18.632 -1.520 -28.565 1.00 93.38 186 VAL A C 1
ATOM 1448 O O . VAL A 1 186 ? 18.817 -2.456 -29.337 1.00 93.38 186 VAL A O 1
ATOM 1451 N N . ASP A 1 187 ? 18.692 -0.260 -28.993 1.00 89.81 187 ASP A N 1
ATOM 1452 C CA . ASP A 1 187 ? 19.112 0.081 -30.351 1.00 89.81 187 ASP A CA 1
ATOM 1453 C C . ASP A 1 187 ? 20.642 0.185 -30.415 1.00 89.81 187 ASP A C 1
ATOM 1455 O O . ASP A 1 187 ? 21.251 1.215 -30.106 1.00 89.81 187 ASP A O 1
ATOM 1459 N N . HIS A 1 188 ? 21.284 -0.887 -30.879 1.00 82.44 188 HIS A N 1
ATOM 1460 C CA . HIS A 1 188 ? 22.738 -0.951 -31.047 1.00 82.44 188 HIS A CA 1
ATOM 1461 C C . HIS A 1 188 ? 23.312 0.059 -32.060 1.00 82.44 188 HIS A C 1
ATOM 1463 O O . HIS A 1 188 ? 24.528 0.260 -32.091 1.00 82.44 188 HIS A O 1
ATOM 1469 N N . GLY A 1 189 ? 22.482 0.685 -32.899 1.00 82.31 189 GLY A N 1
ATOM 1470 C CA . GLY A 1 189 ? 22.908 1.691 -33.872 1.00 82.31 189 GLY A CA 1
ATOM 1471 C C . GLY A 1 189 ? 23.054 3.092 -33.278 1.00 82.31 189 GLY A C 1
ATOM 1472 O O . GLY A 1 189 ? 23.990 3.813 -33.630 1.00 82.31 189 GLY A O 1
ATOM 1473 N N . THR A 1 190 ? 22.149 3.483 -32.379 1.00 79.00 190 THR A N 1
ATOM 1474 C CA . THR A 1 190 ? 22.147 4.812 -31.738 1.00 79.00 190 THR A CA 1
ATOM 1475 C C . THR A 1 190 ? 22.705 4.795 -30.317 1.00 79.00 190 THR A C 1
ATOM 1477 O O . THR A 1 190 ? 23.089 5.841 -29.794 1.00 79.00 190 THR A O 1
ATOM 1480 N N . GLY A 1 191 ? 22.776 3.614 -29.698 1.00 81.69 191 GLY A N 1
ATOM 1481 C CA . GLY A 1 191 ? 23.074 3.436 -28.281 1.00 81.69 191 GLY A CA 1
ATOM 1482 C C . GLY A 1 191 ? 21.876 3.724 -27.375 1.00 81.69 191 GLY A C 1
ATOM 1483 O O . GLY A 1 191 ? 21.987 3.480 -26.183 1.00 81.69 191 GLY A O 1
ATOM 1484 N N . GLY A 1 192 ? 20.765 4.242 -27.911 1.00 91.81 192 GLY A N 1
ATOM 1485 C CA . GLY A 1 192 ? 19.494 4.403 -27.210 1.00 91.81 192 GLY A CA 1
ATOM 1486 C C . GLY A 1 192 ? 18.663 3.120 -27.217 1.00 91.81 192 GLY A C 1
ATOM 1487 O O . GLY A 1 192 ? 19.194 2.018 -27.331 1.00 91.81 192 GLY A O 1
ATOM 1488 N N . GLY A 1 193 ? 17.349 3.256 -27.066 1.00 93.81 193 GLY A N 1
ATOM 1489 C CA . GLY A 1 193 ? 16.441 2.119 -27.006 1.00 93.81 193 GLY A CA 1
ATOM 1490 C C . GLY A 1 193 ? 15.066 2.469 -26.454 1.00 93.81 193 GLY A C 1
ATOM 1491 O O . GLY A 1 193 ? 14.702 3.641 -26.299 1.00 93.81 193 GLY A O 1
ATOM 1492 N N . THR A 1 194 ? 14.324 1.417 -26.142 1.00 94.38 194 THR A N 1
ATOM 1493 C CA . THR A 1 194 ? 12.935 1.458 -25.700 1.00 94.38 194 THR A CA 1
ATOM 1494 C C . THR A 1 194 ? 12.782 0.624 -24.438 1.00 94.38 194 THR A C 1
ATOM 1496 O O . THR A 1 194 ? 13.317 -0.477 -24.341 1.00 94.38 194 THR A O 1
ATOM 1499 N N . ILE A 1 195 ? 12.031 1.143 -23.475 1.00 95.69 195 ILE A N 1
ATOM 1500 C CA . ILE A 1 195 ? 11.513 0.383 -22.343 1.00 95.69 195 ILE A CA 1
ATOM 1501 C C . ILE A 1 195 ? 10.013 0.244 -22.563 1.00 95.69 195 ILE A C 1
ATOM 1503 O O . ILE A 1 195 ? 9.314 1.244 -22.744 1.00 95.69 195 ILE A O 1
ATOM 1507 N N . ILE A 1 196 ? 9.536 -0.991 -22.550 1.00 94.75 196 ILE A N 1
ATOM 1508 C CA . ILE A 1 196 ? 8.116 -1.324 -22.587 1.00 94.75 196 ILE A CA 1
ATOM 1509 C C . ILE A 1 196 ? 7.702 -1.907 -21.244 1.00 94.75 196 ILE A C 1
ATOM 1511 O O . ILE A 1 196 ? 8.502 -2.567 -20.582 1.00 94.75 196 ILE A O 1
ATOM 1515 N N . SER A 1 197 ? 6.469 -1.664 -20.815 1.00 94.56 197 SER A N 1
ATOM 1516 C CA . SER A 1 197 ? 5.957 -2.281 -19.594 1.00 94.56 197 SER A CA 1
ATOM 1517 C C . SER A 1 197 ? 4.465 -2.566 -19.653 1.00 94.56 197 SER A C 1
ATOM 1519 O O . SER A 1 197 ? 3.742 -1.966 -20.447 1.00 94.56 197 SER A O 1
ATOM 1521 N N . GLN A 1 198 ? 3.996 -3.486 -18.815 1.00 92.38 198 GLN A N 1
ATOM 1522 C CA . GLN A 1 198 ? 2.585 -3.833 -18.684 1.00 92.38 198 GLN A CA 1
ATOM 1523 C C . GLN A 1 198 ? 2.198 -3.984 -17.213 1.00 92.38 198 GLN A C 1
ATOM 1525 O O . GLN A 1 198 ? 2.888 -4.675 -16.468 1.00 92.38 198 GLN A O 1
ATOM 1530 N N . ASP A 1 199 ? 1.090 -3.372 -16.801 1.00 89.75 199 ASP A N 1
ATOM 1531 C CA . ASP A 1 199 ? 0.559 -3.515 -15.442 1.00 89.75 199 ASP A CA 1
ATOM 1532 C C . ASP A 1 199 ? -0.510 -4.619 -15.317 1.00 89.75 199 ASP A C 1
ATOM 1534 O O . ASP A 1 199 ? -0.920 -5.245 -16.297 1.00 89.75 199 ASP A O 1
ATOM 1538 N N . GLU A 1 200 ? -0.975 -4.855 -14.089 1.00 86.69 200 GLU A N 1
ATOM 1539 C CA . GLU A 1 200 ? -1.987 -5.871 -13.758 1.00 86.69 200 GLU A CA 1
ATOM 1540 C C . GLU A 1 200 ? -3.341 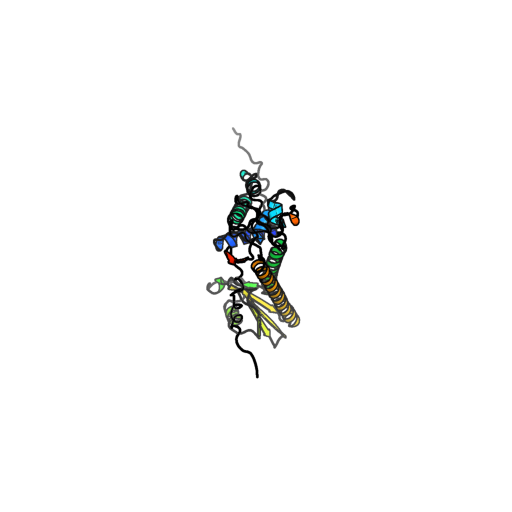-5.637 -14.452 1.00 86.69 200 GLU A C 1
ATOM 1542 O O . GLU A 1 200 ? -4.117 -6.572 -14.644 1.00 86.69 200 GLU A O 1
ATOM 1547 N N . GLN A 1 201 ? -3.624 -4.390 -14.838 1.00 84.12 201 GLN A N 1
ATOM 1548 C CA . GLN A 1 201 ? -4.855 -3.975 -15.511 1.00 84.12 201 GLN A CA 1
ATOM 1549 C C . GLN A 1 201 ? -4.741 -4.120 -17.035 1.00 84.12 201 GLN A C 1
ATOM 1551 O O . GLN A 1 201 ? -5.705 -3.882 -17.764 1.00 84.12 201 GLN A O 1
ATOM 1556 N N . GLY A 1 202 ? -3.569 -4.526 -17.530 1.00 85.38 202 GLY A N 1
ATOM 1557 C CA . GLY A 1 202 ? -3.284 -4.698 -18.944 1.00 85.38 202 GLY A CA 1
ATOM 1558 C C . GLY A 1 202 ? -2.927 -3.401 -19.668 1.00 85.38 202 GLY A C 1
ATOM 1559 O O . GLY A 1 202 ? -2.780 -3.441 -20.892 1.00 85.38 202 GLY A O 1
ATOM 1560 N N . PHE A 1 203 ? -2.751 -2.277 -18.961 1.00 87.88 203 PHE A N 1
ATOM 1561 C CA . PHE A 1 203 ? -2.219 -1.057 -19.563 1.00 87.88 203 PHE A CA 1
ATOM 1562 C C . PHE A 1 203 ? -0.781 -1.297 -19.989 1.00 87.88 203 PHE A C 1
ATOM 1564 O O . PHE A 1 203 ? 0.034 -1.827 -19.234 1.00 87.88 203 PHE A O 1
ATOM 1571 N N . ARG A 1 204 ? -0.478 -0.892 -21.220 1.00 90.88 204 ARG A N 1
ATOM 1572 C CA . ARG A 1 204 ? 0.865 -0.963 -21.789 1.00 90.88 204 ARG A CA 1
ATOM 1573 C C . ARG A 1 204 ? 1.502 0.411 -21.718 1.00 90.88 204 ARG A C 1
ATOM 1575 O O . ARG A 1 204 ? 0.840 1.412 -21.979 1.00 90.88 204 ARG A O 1
ATOM 1582 N N . TYR A 1 205 ? 2.784 0.463 -21.408 1.00 90.56 205 TYR A N 1
ATOM 1583 C CA . TYR A 1 205 ? 3.544 1.697 -21.357 1.00 90.56 205 TYR A CA 1
ATOM 1584 C C . TYR A 1 205 ? 4.755 1.588 -22.260 1.00 90.56 205 TYR A C 1
ATOM 1586 O O . TYR A 1 205 ? 5.333 0.512 -22.422 1.00 90.56 205 TYR A O 1
ATOM 1594 N N . VAL A 1 206 ? 5.119 2.717 -22.856 1.00 91.50 206 VAL A N 1
ATOM 1595 C CA . VAL A 1 206 ? 6.304 2.818 -23.698 1.00 91.50 206 VAL A CA 1
ATOM 1596 C C . VAL A 1 206 ? 7.076 4.075 -23.333 1.00 91.50 206 VAL A C 1
ATOM 1598 O O . VAL A 1 206 ? 6.517 5.175 -23.213 1.00 91.50 206 VAL A O 1
ATOM 1601 N N . TRP A 1 207 ? 8.384 3.910 -23.192 1.00 93.56 207 TRP A N 1
ATOM 1602 C CA . TRP A 1 207 ? 9.342 4.985 -23.024 1.00 93.56 207 TRP A CA 1
ATOM 1603 C C . TRP A 1 207 ? 10.515 4.799 -23.988 1.00 93.56 207 TRP A C 1
ATOM 1605 O O . TRP A 1 207 ? 11.157 3.756 -23.995 1.00 93.56 207 TRP A O 1
ATOM 1615 N N . GLU A 1 208 ? 10.815 5.822 -24.788 1.00 91.50 208 GLU A N 1
ATOM 1616 C CA . GLU A 1 208 ? 11.844 5.769 -25.835 1.00 91.50 208 GLU A CA 1
ATOM 1617 C C . GLU A 1 208 ? 12.898 6.853 -25.613 1.00 91.50 208 GLU A C 1
ATOM 1619 O O . GLU A 1 208 ? 12.589 7.983 -25.221 1.00 91.50 208 GLU A O 1
ATOM 1624 N N . THR A 1 209 ? 14.155 6.533 -25.911 1.00 91.94 209 THR A N 1
ATOM 1625 C CA . THR A 1 209 ? 15.258 7.495 -25.882 1.00 91.94 209 THR A CA 1
ATOM 1626 C C . THR A 1 209 ? 16.311 7.156 -26.929 1.00 91.94 209 THR A C 1
ATOM 1628 O O . THR A 1 209 ? 16.621 5.996 -27.166 1.00 91.94 209 THR A O 1
ATOM 1631 N N . ALA A 1 210 ? 16.934 8.176 -27.519 1.00 91.75 210 ALA A N 1
ATOM 1632 C CA . ALA A 1 210 ? 18.123 8.004 -28.360 1.00 91.75 210 ALA A CA 1
ATOM 1633 C C . ALA A 1 210 ? 19.437 8.076 -27.554 1.00 91.75 210 ALA A C 1
ATOM 1635 O O . ALA A 1 210 ? 20.519 7.942 -28.117 1.00 91.75 210 ALA A O 1
ATOM 1636 N N . ASN A 1 211 ? 19.363 8.350 -26.247 1.00 92.81 211 ASN A N 1
ATOM 1637 C CA . ASN A 1 211 ? 20.525 8.479 -25.372 1.00 92.81 211 ASN A CA 1
ATOM 1638 C C . ASN A 1 211 ? 20.692 7.220 -24.513 1.00 92.81 211 ASN A C 1
ATOM 1640 O O . ASN A 1 211 ? 19.886 6.984 -23.612 1.00 92.81 211 ASN A O 1
ATOM 1644 N N . GLY A 1 212 ? 21.772 6.474 -24.750 1.00 92.88 212 GLY A N 1
ATOM 1645 C CA . GLY A 1 212 ? 22.089 5.253 -24.009 1.00 92.88 212 GLY A CA 1
ATOM 1646 C C . GLY A 1 212 ? 22.354 5.438 -22.525 1.00 92.88 212 GLY A C 1
ATOM 1647 O O . GLY A 1 212 ? 21.968 4.589 -21.733 1.00 92.88 212 GLY A O 1
ATOM 1648 N N . GLU A 1 213 ? 22.930 6.569 -22.115 1.00 93.88 213 GLU A N 1
ATOM 1649 C CA . GLU A 1 213 ? 23.109 6.858 -20.690 1.00 93.88 213 GLU A CA 1
ATOM 1650 C C . GLU A 1 213 ? 21.751 7.050 -20.001 1.00 93.88 213 GLU A C 1
ATOM 1652 O O . GLU A 1 213 ? 21.530 6.548 -18.903 1.00 93.88 213 GLU A O 1
ATOM 1657 N N . ALA A 1 214 ? 20.811 7.731 -20.663 1.00 92.94 214 ALA A N 1
ATOM 1658 C CA . ALA A 1 214 ? 19.460 7.904 -20.134 1.00 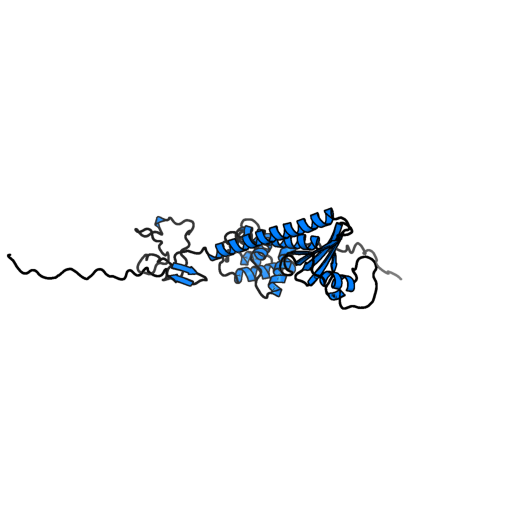92.94 214 ALA A CA 1
ATOM 1659 C C . ALA A 1 214 ? 18.681 6.579 -20.100 1.00 92.94 214 ALA A C 1
ATOM 1661 O O . ALA A 1 214 ? 17.899 6.365 -19.174 1.00 92.94 214 ALA A O 1
ATOM 1662 N N . LEU A 1 215 ? 18.896 5.703 -21.090 1.00 95.06 215 LEU A N 1
ATOM 1663 C CA . LEU A 1 215 ? 18.311 4.363 -21.128 1.00 95.06 215 LEU A CA 1
ATOM 1664 C C . LEU A 1 215 ? 18.804 3.522 -19.950 1.00 95.06 215 LEU A C 1
ATOM 1666 O O . LEU A 1 215 ? 17.986 3.041 -19.170 1.00 95.06 215 LEU A O 1
ATOM 1670 N N . ASP A 1 216 ? 20.125 3.420 -19.780 1.00 95.06 216 ASP A N 1
ATOM 1671 C CA . ASP A 1 216 ? 20.742 2.657 -18.693 1.00 95.06 216 ASP A CA 1
ATOM 1672 C C . ASP A 1 216 ? 20.321 3.203 -17.324 1.00 95.06 216 ASP A C 1
ATOM 1674 O O . ASP A 1 216 ? 19.848 2.456 -16.473 1.00 95.06 216 ASP A O 1
ATOM 1678 N N . GLN A 1 217 ? 20.364 4.524 -17.119 1.00 95.69 217 GLN A N 1
ATOM 1679 C CA . GLN A 1 217 ? 19.920 5.133 -15.861 1.00 95.69 217 GLN A CA 1
ATOM 1680 C C . GLN A 1 217 ? 18.466 4.793 -15.520 1.00 95.69 217 GLN A C 1
ATOM 1682 O O . GLN A 1 217 ? 18.155 4.551 -14.347 1.00 95.69 217 GLN A O 1
ATOM 1687 N N . ARG A 1 218 ? 17.576 4.782 -16.521 1.00 95.88 218 ARG A N 1
ATOM 1688 C CA . ARG A 1 218 ? 16.160 4.461 -16.320 1.00 95.88 218 ARG A CA 1
ATOM 1689 C C . ARG A 1 218 ? 15.946 2.970 -16.085 1.00 95.88 218 ARG A C 1
ATOM 1691 O O . ARG A 1 218 ? 15.201 2.627 -15.172 1.00 95.88 218 ARG A O 1
ATOM 1698 N N . TRP A 1 219 ? 16.641 2.104 -16.818 1.00 96.88 219 TRP A N 1
ATOM 1699 C CA . TRP A 1 219 ? 16.611 0.659 -16.586 1.00 96.88 219 TRP A CA 1
ATOM 1700 C C . TRP A 1 219 ? 17.106 0.303 -15.182 1.00 96.88 219 TRP A C 1
ATOM 1702 O O . TRP A 1 219 ? 16.407 -0.352 -14.413 1.00 96.88 219 TRP A O 1
ATOM 1712 N N . GLN A 1 220 ? 18.244 0.861 -14.769 1.00 97.06 220 GLN A N 1
ATOM 1713 C CA . GLN A 1 220 ? 18.768 0.691 -13.414 1.00 97.06 220 GLN A CA 1
ATOM 1714 C C . GLN A 1 220 ? 17.822 1.251 -12.341 1.00 97.06 220 GLN A C 1
ATOM 1716 O O . GLN A 1 220 ? 17.829 0.773 -11.209 1.00 97.06 220 GLN A O 1
ATOM 1721 N N . ALA A 1 221 ? 17.015 2.273 -12.648 1.00 95.69 221 ALA A N 1
ATOM 1722 C CA . ALA A 1 221 ? 15.979 2.742 -11.729 1.00 95.69 221 ALA A CA 1
ATOM 1723 C C . ALA A 1 221 ? 14.864 1.705 -11.555 1.00 95.69 221 ALA A C 1
ATOM 1725 O O . ALA A 1 221 ? 14.489 1.436 -10.419 1.00 95.69 221 ALA A O 1
ATOM 1726 N N . ILE A 1 222 ? 14.405 1.078 -12.640 1.00 95.69 222 ILE A N 1
ATOM 1727 C CA . ILE A 1 222 ? 13.397 0.007 -12.598 1.00 95.69 222 ILE A CA 1
ATOM 1728 C C . ILE A 1 222 ? 13.906 -1.173 -11.765 1.00 95.69 222 ILE A C 1
ATOM 1730 O O . ILE A 1 222 ? 13.221 -1.598 -10.838 1.00 95.69 222 ILE A O 1
ATOM 1734 N N . LEU A 1 223 ? 15.136 -1.637 -12.014 1.00 96.38 223 LEU A N 1
ATOM 1735 C CA . LEU A 1 223 ? 15.744 -2.730 -11.244 1.00 96.38 223 LEU A CA 1
ATOM 1736 C C . LEU A 1 223 ? 15.838 -2.409 -9.742 1.00 96.38 223 LEU A C 1
ATOM 1738 O O . LEU A 1 223 ? 15.607 -3.277 -8.903 1.00 96.38 223 LEU A O 1
ATOM 1742 N N . ARG A 1 224 ? 16.137 -1.152 -9.378 1.00 95.81 224 ARG A N 1
ATOM 1743 C CA . ARG A 1 224 ? 16.159 -0.712 -7.971 1.00 95.81 224 ARG A CA 1
ATOM 1744 C C . ARG A 1 224 ? 14.775 -0.702 -7.322 1.00 95.81 224 ARG A C 1
ATOM 1746 O O . ARG A 1 224 ? 14.663 -1.076 -6.154 1.00 95.81 224 ARG A O 1
ATOM 1753 N N . GLU A 1 225 ? 13.743 -0.258 -8.038 1.00 94.25 225 GLU A N 1
ATOM 1754 C CA . GLU A 1 225 ? 12.368 -0.300 -7.520 1.00 94.25 225 GLU A CA 1
ATOM 1755 C C . GLU A 1 225 ? 11.913 -1.754 -7.325 1.00 94.25 225 GLU A C 1
ATOM 1757 O O . GLU A 1 225 ? 11.346 -2.072 -6.281 1.00 94.25 225 GLU A O 1
ATOM 1762 N N . TYR A 1 226 ? 12.266 -2.655 -8.248 1.00 93.25 226 TYR A N 1
ATOM 1763 C CA . TYR A 1 226 ? 12.025 -4.093 -8.106 1.00 93.25 226 TYR A CA 1
ATOM 1764 C C . TYR A 1 226 ? 12.700 -4.696 -6.876 1.00 93.25 226 TYR A C 1
ATOM 1766 O O . TYR A 1 226 ? 12.021 -5.310 -6.057 1.00 93.25 226 TYR A O 1
ATOM 1774 N N . GLY A 1 227 ? 13.995 -4.436 -6.671 1.00 92.25 227 GLY A N 1
ATOM 1775 C CA . GLY A 1 227 ? 14.687 -4.901 -5.465 1.00 92.25 227 GLY A CA 1
ATOM 1776 C C . GLY A 1 227 ? 14.048 -4.367 -4.175 1.00 92.25 227 GLY A C 1
ATOM 1777 O O . GLY A 1 227 ? 13.871 -5.103 -3.211 1.00 92.25 227 GLY A O 1
ATOM 1778 N N . THR A 1 228 ? 13.605 -3.104 -4.171 1.00 92.69 228 THR A N 1
ATOM 1779 C CA . THR A 1 228 ? 12.906 -2.509 -3.014 1.00 92.69 228 THR A CA 1
ATOM 1780 C C . THR A 1 228 ? 11.561 -3.187 -2.740 1.00 92.69 228 THR A C 1
ATOM 1782 O O . THR A 1 228 ? 11.159 -3.336 -1.581 1.00 92.69 228 THR A O 1
ATOM 1785 N N . TYR A 1 229 ? 10.835 -3.568 -3.790 1.00 92.06 229 TYR A N 1
ATOM 1786 C CA . TYR A 1 229 ? 9.572 -4.289 -3.677 1.00 92.06 229 TYR A CA 1
ATOM 1787 C C . TYR A 1 229 ? 9.775 -5.704 -3.141 1.00 92.06 229 TYR A C 1
ATOM 1789 O O . TYR A 1 229 ? 9.113 -6.066 -2.172 1.00 92.06 229 TYR A O 1
ATOM 1797 N N . GLU A 1 230 ? 10.729 -6.456 -3.690 1.00 92.31 230 GLU A N 1
ATOM 1798 C CA . GLU A 1 230 ? 11.080 -7.799 -3.214 1.00 92.31 230 GLU A CA 1
ATOM 1799 C C . GLU A 1 230 ? 11.498 -7.781 -1.738 1.00 92.31 230 GLU A C 1
ATOM 1801 O O . GLU A 1 230 ? 10.955 -8.540 -0.935 1.00 92.31 230 GLU A O 1
ATOM 1806 N N . ASP A 1 231 ? 12.374 -6.850 -1.346 1.00 91.31 231 ASP A N 1
ATOM 1807 C CA . ASP A 1 231 ? 12.778 -6.665 0.053 1.00 91.31 231 ASP A CA 1
ATOM 1808 C C . ASP A 1 231 ? 11.567 -6.386 0.961 1.00 91.31 231 ASP A C 1
ATOM 1810 O O . ASP A 1 231 ? 11.461 -6.917 2.070 1.00 91.31 231 ASP A O 1
ATOM 1814 N N . SER A 1 232 ? 10.618 -5.573 0.484 1.00 90.38 232 SER A N 1
ATOM 1815 C CA . SER A 1 232 ? 9.400 -5.245 1.233 1.00 90.38 232 SER A CA 1
ATOM 1816 C C . SER A 1 232 ? 8.452 -6.443 1.357 1.00 90.38 232 SER A C 1
ATOM 1818 O O . SER A 1 232 ? 7.826 -6.609 2.405 1.00 90.38 232 SER A O 1
ATOM 1820 N N . LEU A 1 233 ? 8.363 -7.297 0.333 1.00 89.06 233 LEU A N 1
ATOM 1821 C CA . LEU A 1 233 ? 7.600 -8.546 0.387 1.00 89.06 233 LEU A CA 1
ATOM 1822 C C . LEU A 1 233 ? 8.217 -9.546 1.365 1.00 89.06 233 LEU A C 1
ATOM 1824 O O . LEU A 1 233 ? 7.490 -10.136 2.161 1.00 89.06 233 LEU A O 1
ATOM 1828 N N . VAL A 1 234 ? 9.545 -9.692 1.365 1.00 89.12 234 VAL A N 1
ATOM 1829 C CA . VAL A 1 234 ? 10.262 -10.542 2.331 1.00 89.12 234 VAL A CA 1
ATOM 1830 C C . VAL A 1 234 ? 10.022 -10.053 3.760 1.00 89.12 234 VAL A C 1
ATOM 1832 O O . VAL A 1 234 ? 9.762 -10.851 4.663 1.00 89.12 234 VAL A O 1
ATOM 1835 N N . ASP A 1 235 ? 10.064 -8.737 3.979 1.00 85.38 235 ASP A N 1
ATOM 1836 C CA . ASP A 1 235 ? 9.747 -8.136 5.273 1.00 85.38 235 ASP A CA 1
ATOM 1837 C C . ASP A 1 235 ? 8.304 -8.422 5.711 1.00 85.38 235 ASP A C 1
ATOM 1839 O O . ASP A 1 235 ? 8.075 -8.749 6.882 1.00 85.38 235 ASP A O 1
ATOM 1843 N N . LEU A 1 236 ? 7.344 -8.321 4.788 1.00 86.75 236 LEU A N 1
ATOM 1844 C CA . LEU A 1 236 ? 5.936 -8.614 5.043 1.00 86.75 236 LEU A CA 1
ATOM 1845 C C . LEU A 1 236 ? 5.725 -10.095 5.383 1.00 86.75 236 LEU A C 1
ATOM 1847 O O . LEU A 1 236 ? 5.078 -10.413 6.382 1.00 86.75 236 LEU A O 1
ATOM 1851 N N . GLU A 1 237 ? 6.307 -11.002 4.598 1.00 83.25 237 GLU A N 1
ATOM 1852 C CA . GLU A 1 237 ? 6.206 -12.448 4.806 1.00 83.25 237 GLU A CA 1
ATOM 1853 C C . GLU A 1 237 ? 6.820 -12.866 6.142 1.00 83.25 237 GLU A C 1
ATOM 1855 O O . GLU A 1 237 ? 6.187 -13.597 6.910 1.00 83.25 237 GLU A O 1
ATOM 1860 N N . ARG A 1 238 ? 8.020 -12.363 6.460 1.00 80.31 238 ARG A N 1
ATOM 1861 C CA . ARG A 1 238 ? 8.696 -12.631 7.734 1.00 80.31 238 ARG A CA 1
ATOM 1862 C C . ARG A 1 238 ? 7.811 -12.260 8.917 1.00 80.31 238 ARG A C 1
ATOM 1864 O O . ARG A 1 238 ? 7.680 -13.049 9.847 1.00 80.31 238 ARG A O 1
ATOM 1871 N N . ARG A 1 239 ? 7.164 -11.095 8.877 1.00 76.38 239 ARG A N 1
ATOM 1872 C CA . ARG A 1 239 ? 6.284 -10.681 9.976 1.00 76.38 239 ARG A CA 1
ATOM 1873 C C . ARG A 1 239 ? 4.970 -11.453 10.013 1.00 76.38 239 ARG A C 1
ATOM 1875 O O . ARG A 1 239 ? 4.483 -11.753 11.098 1.00 76.38 239 ARG A O 1
ATOM 1882 N N . GLY A 1 240 ? 4.431 -11.833 8.855 1.00 70.06 240 GLY A N 1
ATOM 1883 C CA . GLY A 1 240 ? 3.300 -12.755 8.786 1.00 70.06 240 GLY A CA 1
ATOM 1884 C C . GLY A 1 240 ? 3.627 -14.111 9.421 1.00 70.06 240 GLY A C 1
ATOM 1885 O O . GLY A 1 240 ? 2.798 -14.677 10.130 1.00 70.06 240 GLY A O 1
ATOM 1886 N N . LEU A 1 241 ? 4.845 -14.623 9.221 1.00 63.59 241 LEU A N 1
ATOM 1887 C CA . LEU A 1 241 ? 5.335 -15.831 9.890 1.00 63.59 241 LEU A CA 1
ATOM 1888 C C . LEU A 1 241 ? 5.510 -15.629 11.397 1.00 63.59 241 LEU A C 1
ATOM 1890 O O . LEU A 1 241 ? 5.087 -16.500 12.149 1.00 63.59 241 LEU A O 1
ATOM 1894 N N . ASP A 1 242 ? 6.074 -14.506 11.844 1.00 60.03 242 ASP A N 1
ATOM 1895 C CA . ASP A 1 242 ? 6.209 -14.195 13.275 1.00 60.03 242 ASP A CA 1
ATOM 1896 C C . ASP A 1 242 ? 4.834 -14.123 13.962 1.00 60.03 242 ASP A C 1
ATOM 1898 O O . ASP A 1 242 ? 4.640 -14.711 15.024 1.00 60.03 242 ASP A O 1
ATOM 1902 N N . ALA A 1 243 ? 3.844 -13.494 13.319 1.00 59.19 243 ALA A N 1
ATOM 1903 C CA . ALA A 1 243 ? 2.469 -13.438 13.817 1.00 59.19 243 ALA A CA 1
ATOM 1904 C C . ALA A 1 243 ? 1.806 -14.827 13.899 1.00 59.19 243 ALA A C 1
ATOM 1906 O O . ALA A 1 243 ? 1.041 -15.086 14.826 1.00 59.19 243 ALA A O 1
ATOM 1907 N N . ARG A 1 244 ? 2.110 -15.736 12.958 1.00 54.75 244 ARG A N 1
ATOM 1908 C CA . ARG A 1 244 ? 1.622 -17.129 12.973 1.00 54.75 244 ARG A CA 1
ATOM 1909 C C . ARG A 1 244 ? 2.361 -18.022 13.974 1.00 54.75 244 ARG A C 1
ATOM 1911 O O . ARG A 1 244 ? 1.767 -18.962 14.492 1.00 54.75 244 ARG A O 1
ATOM 1918 N N . HIS A 1 245 ? 3.643 -17.770 14.232 1.00 42.88 245 HIS A N 1
ATOM 1919 C CA . HIS A 1 245 ? 4.463 -18.589 15.128 1.00 42.88 245 HIS A CA 1
ATOM 1920 C C . HIS A 1 245 ? 4.322 -18.223 16.611 1.00 42.88 245 HIS A C 1
ATOM 1922 O O . HIS A 1 245 ? 4.707 -19.025 17.462 1.00 42.88 245 HIS A O 1
ATOM 1928 N N . GLU A 1 246 ? 3.754 -17.069 16.957 1.00 42.59 246 GLU A N 1
ATOM 1929 C CA . GLU A 1 246 ? 3.771 -16.571 18.333 1.00 42.59 246 GLU A CA 1
ATOM 1930 C C . GLU A 1 246 ? 2.378 -16.530 18.984 1.00 42.59 246 GLU A C 1
ATOM 1932 O O . GLU A 1 246 ? 1.796 -15.478 19.236 1.00 42.59 246 GLU A O 1
ATOM 1937 N N . ARG A 1 247 ? 1.875 -17.724 19.321 1.00 46.44 247 ARG A N 1
ATOM 1938 C CA . ARG A 1 247 ? 1.020 -17.977 20.498 1.00 46.44 247 ARG A CA 1
ATOM 1939 C C . ARG A 1 247 ? 1.412 -19.303 21.151 1.00 46.44 247 ARG A C 1
ATOM 1941 O O . ARG A 1 247 ? 0.615 -20.226 21.260 1.00 46.44 247 ARG A O 1
ATOM 1948 N N . VAL A 1 248 ? 2.663 -19.429 21.589 1.00 38.16 248 VAL A N 1
ATOM 1949 C CA . VAL A 1 248 ? 2.983 -20.462 22.585 1.00 38.16 248 VAL A CA 1
ATOM 1950 C C . VAL A 1 248 ? 2.529 -19.904 23.929 1.00 38.16 248 VAL A C 1
ATOM 1952 O O . VAL A 1 248 ? 3.213 -19.085 24.528 1.00 38.16 248 VAL A O 1
ATOM 1955 N N . GLY A 1 249 ? 1.323 -20.274 24.347 1.00 47.66 249 GLY A N 1
ATOM 1956 C CA . GLY A 1 249 ? 0.739 -19.885 25.625 1.00 47.66 249 GLY A CA 1
ATOM 1957 C C . GLY A 1 249 ? 0.132 -21.103 26.303 1.00 47.66 249 GLY A C 1
ATOM 1958 O O . GLY A 1 249 ? -0.303 -22.039 25.636 1.00 47.66 249 GLY A O 1
ATOM 1959 N N . TYR A 1 250 ? 0.107 -21.098 27.631 1.00 45.31 250 TYR A N 1
ATOM 1960 C CA . TYR A 1 250 ? -0.568 -22.144 28.390 1.00 45.31 250 TYR A CA 1
ATOM 1961 C C . TYR A 1 250 ? -2.083 -21.981 28.224 1.00 45.31 250 TYR A C 1
ATOM 1963 O O . TYR A 1 250 ? -2.587 -20.864 28.122 1.00 45.31 250 TYR A O 1
ATOM 1971 N N . ALA A 1 251 ? -2.823 -23.083 28.179 1.00 45.00 251 ALA A N 1
ATOM 1972 C CA . ALA A 1 251 ? -4.281 -23.073 28.122 1.00 45.00 251 ALA A CA 1
ATOM 1973 C C . ALA A 1 251 ? -4.818 -23.871 29.302 1.00 45.00 251 ALA A C 1
ATOM 1975 O O . ALA A 1 251 ? -4.269 -24.920 29.650 1.00 45.00 251 ALA A O 1
ATOM 1976 N N . CYS A 1 252 ? -5.908 -23.411 29.902 1.00 46.28 252 CYS A N 1
ATOM 1977 C CA . CYS A 1 252 ? -6.628 -24.247 30.848 1.00 46.28 252 CYS A CA 1
ATOM 1978 C C . CYS A 1 252 ? -7.572 -25.183 30.085 1.00 46.28 252 CYS A C 1
ATOM 1980 O O . CYS A 1 252 ? -8.489 -24.720 29.418 1.00 46.28 252 CYS A O 1
ATOM 1982 N N . LEU A 1 253 ? -7.401 -26.501 30.217 1.00 45.47 253 LEU A N 1
ATOM 1983 C CA . LEU A 1 253 ? -8.295 -27.487 29.588 1.00 45.47 253 LEU A CA 1
ATOM 1984 C C . LEU A 1 253 ? -9.710 -27.506 30.196 1.00 45.47 253 LEU A C 1
ATOM 1986 O O . LEU A 1 253 ? -10.610 -28.096 29.609 1.00 45.47 253 LEU A O 1
ATOM 1990 N N . ALA A 1 254 ? -9.910 -26.899 31.372 1.00 45.94 254 ALA A N 1
ATOM 1991 C CA . ALA A 1 254 ? -11.210 -26.858 32.040 1.00 45.94 254 ALA A CA 1
ATOM 1992 C C . ALA A 1 254 ? -12.086 -25.680 31.584 1.00 45.94 254 ALA A C 1
ATOM 1994 O O . ALA A 1 254 ? -13.308 -25.806 31.570 1.00 45.94 254 ALA A O 1
ATOM 1995 N N . CYS A 1 255 ? -11.482 -24.544 31.221 1.00 46.31 255 CYS A N 1
ATOM 1996 C CA . CYS A 1 255 ? -12.218 -23.361 30.767 1.00 46.31 255 CYS A CA 1
ATOM 1997 C C . CYS A 1 255 ? -11.878 -22.914 29.341 1.00 46.31 255 CYS A C 1
ATOM 1999 O O . CYS A 1 255 ? -12.465 -21.944 28.887 1.00 46.31 255 CYS A O 1
ATOM 2001 N N . GLU A 1 256 ? -10.955 -23.594 28.651 1.00 48.81 256 GLU A N 1
ATOM 2002 C CA . GLU A 1 256 ? -10.477 -23.282 27.288 1.00 48.81 256 GLU A CA 1
ATOM 2003 C C . GLU A 1 256 ? -9.897 -21.861 27.121 1.00 48.81 256 GLU A C 1
ATOM 2005 O O . GLU A 1 256 ? -9.532 -21.450 26.022 1.00 48.81 256 GLU A O 1
ATOM 2010 N N . GLU A 1 257 ? -9.731 -21.122 28.221 1.00 42.69 257 GLU A N 1
ATOM 2011 C CA . GLU A 1 257 ? -9.203 -19.763 28.208 1.00 42.69 257 GLU A CA 1
ATOM 2012 C C . GLU A 1 257 ? -7.667 -19.758 28.073 1.00 42.69 257 GLU A C 1
ATOM 2014 O O . GLU A 1 257 ? -6.970 -20.542 28.742 1.00 42.69 257 GLU A O 1
ATOM 2019 N N . PRO A 1 258 ? -7.106 -18.853 27.249 1.00 45.38 258 PRO A N 1
ATOM 2020 C CA . PRO A 1 258 ? -5.669 -18.666 27.137 1.00 45.38 258 PRO A CA 1
ATOM 2021 C C . PRO A 1 258 ? -5.104 -18.035 28.415 1.00 45.38 258 PRO A C 1
ATOM 2023 O O . PRO A 1 258 ? -5.565 -16.998 28.895 1.00 45.38 258 PRO A O 1
ATOM 2026 N N . ILE A 1 259 ? -4.037 -18.624 28.947 1.00 51.75 259 ILE A N 1
ATOM 2027 C CA . ILE A 1 259 ? -3.249 -18.034 30.027 1.00 51.75 259 ILE A CA 1
ATOM 2028 C C . ILE A 1 259 ? -2.257 -17.082 29.373 1.00 51.75 259 ILE A C 1
ATOM 2030 O O . ILE A 1 259 ? -1.170 -17.460 28.933 1.00 51.75 259 ILE A O 1
ATOM 2034 N N . VAL A 1 260 ? -2.678 -15.828 29.258 1.00 48.12 260 VAL A N 1
ATOM 2035 C CA . VAL A 1 260 ? -1.848 -14.751 28.727 1.00 48.12 260 VAL A CA 1
ATOM 2036 C C . VAL A 1 260 ? -0.691 -14.515 29.701 1.00 48.12 260 VAL A C 1
ATOM 2038 O O . VAL A 1 260 ? -0.917 -14.189 30.864 1.00 48.12 260 VAL A O 1
ATOM 2041 N N . GLU A 1 261 ? 0.555 -14.640 29.230 1.00 45.00 261 GLU A N 1
ATOM 2042 C CA . GLU A 1 261 ? 1.779 -14.498 30.044 1.00 45.00 261 GLU A CA 1
ATOM 2043 C C . GLU A 1 261 ? 1.946 -13.131 30.743 1.00 45.00 261 GLU A C 1
ATOM 2045 O O . GLU A 1 261 ? 2.887 -12.945 31.514 1.00 45.00 261 GLU A O 1
ATOM 2050 N N . GLN A 1 262 ? 1.052 -12.160 30.531 1.00 43.97 262 GLN A N 1
ATOM 2051 C CA . GLN A 1 262 ? 1.106 -10.850 31.181 1.00 43.97 262 GLN A CA 1
ATOM 2052 C C . GLN A 1 262 ? -0.292 -10.294 31.479 1.00 43.97 262 GLN A C 1
ATOM 2054 O O . GLN A 1 262 ? -0.758 -9.352 30.839 1.00 43.97 262 GLN A O 1
ATOM 2059 N N . ALA A 1 263 ? -0.954 -10.813 32.514 1.00 40.56 263 ALA A N 1
ATOM 2060 C CA . ALA A 1 263 ? -1.972 -10.025 33.205 1.00 40.56 263 ALA A CA 1
ATOM 2061 C C . ALA A 1 263 ? -1.267 -8.865 33.935 1.00 40.56 263 ALA A C 1
ATOM 2063 O O . ALA A 1 263 ? -0.748 -9.022 35.043 1.00 40.56 263 ALA A O 1
ATOM 2064 N N . ASN A 1 264 ? -1.182 -7.703 33.281 1.00 36.53 264 ASN A N 1
ATOM 2065 C CA . ASN A 1 264 ? -0.598 -6.490 33.852 1.00 36.53 264 ASN A CA 1
ATOM 2066 C C . ASN A 1 264 ? -1.196 -6.200 35.242 1.00 36.53 264 ASN A C 1
ATOM 2068 O O . ASN A 1 264 ? -2.389 -5.931 35.366 1.00 36.53 264 ASN A O 1
ATOM 2072 N N . GLY A 1 265 ? -0.353 -6.224 36.282 1.00 37.22 265 GLY A N 1
ATOM 2073 C CA . GLY A 1 265 ? -0.716 -5.822 37.647 1.00 37.22 265 GLY A CA 1
ATOM 2074 C C . GLY A 1 265 ? -0.913 -6.947 38.669 1.00 37.22 265 GLY A C 1
ATOM 2075 O O . GLY A 1 265 ? -1.168 -6.638 39.832 1.00 37.22 265 GLY A O 1
ATOM 2076 N N . LEU A 1 266 ? -0.763 -8.221 38.293 1.00 39.41 266 LEU A N 1
ATOM 2077 C CA . LEU A 1 266 ? -0.798 -9.344 39.238 1.00 39.41 266 LEU A CA 1
ATOM 2078 C C . LEU A 1 266 ? 0.621 -9.844 39.541 1.00 39.41 266 LEU A C 1
ATOM 2080 O O . LEU A 1 266 ? 1.434 -10.018 38.636 1.00 39.41 266 LEU A O 1
ATOM 2084 N N . ASP A 1 267 ? 0.934 -10.049 40.824 1.00 41.22 267 ASP A N 1
ATOM 2085 C CA . ASP A 1 267 ? 2.246 -10.548 41.246 1.00 41.22 267 ASP A CA 1
ATOM 2086 C C . ASP A 1 267 ? 2.480 -11.960 40.688 1.00 41.22 267 ASP A C 1
ATOM 2088 O O . ASP A 1 267 ? 1.578 -12.799 40.694 1.00 41.22 267 ASP A O 1
ATOM 2092 N N . ARG A 1 268 ? 3.703 -12.241 40.232 1.00 41.34 268 ARG A N 1
ATOM 2093 C CA . ARG A 1 268 ? 4.111 -13.524 39.638 1.00 41.34 268 ARG A CA 1
ATOM 2094 C C . ARG A 1 268 ? 3.874 -14.691 40.604 1.00 41.34 268 ARG A C 1
ATOM 2096 O O . ARG A 1 268 ? 3.557 -15.785 40.164 1.00 41.34 268 ARG A O 1
ATOM 2103 N N . SER A 1 269 ? 3.949 -14.424 41.912 1.00 46.56 269 SER A N 1
ATOM 2104 C CA . SER A 1 269 ? 3.653 -15.380 42.990 1.00 46.56 269 SER A CA 1
ATOM 2105 C C . SER A 1 269 ? 2.185 -15.830 43.060 1.00 46.56 269 SER A C 1
ATOM 2107 O O . SER A 1 269 ? 1.892 -16.873 43.638 1.00 46.56 269 SER A O 1
ATOM 2109 N N . THR A 1 270 ? 1.268 -15.073 42.452 1.00 45.19 270 THR A N 1
ATOM 2110 C CA . THR A 1 270 ? -0.170 -15.392 42.380 1.00 45.19 270 THR A CA 1
ATOM 2111 C C . THR A 1 270 ? -0.474 -16.459 41.326 1.00 45.19 270 THR A C 1
ATOM 2113 O O . THR A 1 270 ? -1.587 -16.972 41.274 1.00 45.19 270 THR A O 1
ATOM 2116 N N . TRP A 1 271 ? 0.510 -16.775 40.481 1.00 47.66 271 TRP A N 1
ATOM 2117 C CA . TRP A 1 271 ? 0.328 -17.534 39.251 1.00 47.66 271 TRP A CA 1
ATOM 2118 C C . TRP A 1 271 ? 1.306 -18.688 39.098 1.00 47.66 271 TRP A C 1
ATOM 2120 O O . TRP A 1 271 ? 1.258 -19.334 38.069 1.00 47.66 271 TRP A O 1
ATOM 2130 N N . THR A 1 272 ? 2.171 -18.973 40.071 1.00 43.94 272 THR A N 1
ATOM 2131 C CA . THR A 1 272 ? 3.123 -20.089 39.994 1.00 43.94 272 THR A CA 1
ATOM 2132 C C . THR A 1 272 ? 2.856 -21.135 41.073 1.00 43.94 272 THR A C 1
ATOM 2134 O O . THR A 1 272 ? 2.834 -20.818 42.264 1.00 43.94 272 THR A O 1
ATOM 2137 N N . HIS A 1 273 ? 2.705 -22.403 40.671 1.00 43.09 273 HIS A N 1
ATOM 2138 C CA . HIS A 1 273 ? 2.806 -23.537 41.595 1.00 43.09 273 HIS A CA 1
ATOM 2139 C C . HIS A 1 273 ? 4.216 -23.588 42.220 1.00 43.09 273 HIS A C 1
ATOM 2141 O O . HIS A 1 273 ? 5.152 -22.959 41.717 1.00 43.09 273 HIS A O 1
ATOM 2147 N N . GLN A 1 274 ? 4.402 -24.357 43.302 1.00 39.56 274 GLN A N 1
ATOM 2148 C CA . GLN A 1 274 ? 5.713 -24.530 43.957 1.00 39.56 274 GLN A CA 1
ATOM 2149 C C . GLN A 1 274 ? 6.811 -25.049 43.011 1.00 39.56 274 GLN A C 1
ATOM 2151 O O . GLN A 1 274 ? 7.990 -24.820 43.279 1.00 39.56 274 GLN A O 1
ATOM 2156 N N . ASP A 1 275 ? 6.420 -25.660 41.892 1.00 46.94 275 ASP A N 1
ATOM 2157 C CA . ASP A 1 275 ? 7.312 -26.205 40.864 1.00 46.94 275 ASP A CA 1
ATOM 2158 C C . ASP A 1 275 ? 7.559 -25.242 39.679 1.00 46.94 275 ASP A C 1
ATOM 2160 O O . ASP A 1 275 ? 8.337 -25.555 38.783 1.00 46.94 275 ASP A O 1
ATOM 2164 N N . GLY A 1 276 ? 6.955 -24.044 39.684 1.00 46.84 276 GLY A N 1
ATOM 2165 C CA . GLY A 1 276 ? 7.181 -22.994 38.677 1.00 46.84 276 GLY A CA 1
ATOM 2166 C C . GLY A 1 276 ? 6.196 -22.956 37.500 1.00 46.84 276 GLY A C 1
ATOM 2167 O O . GLY A 1 276 ? 6.384 -22.138 36.600 1.00 46.84 276 GLY A O 1
ATOM 2168 N N . GLU A 1 277 ? 5.150 -23.785 37.507 1.00 47.97 277 GLU A N 1
ATOM 2169 C CA . GLU A 1 277 ? 4.126 -23.851 36.449 1.00 47.97 277 GLU A CA 1
ATOM 2170 C C . GLU A 1 277 ? 3.005 -22.808 36.628 1.00 47.97 277 GLU A C 1
ATOM 2172 O O . GLU A 1 277 ? 2.647 -22.511 37.775 1.00 47.97 277 GLU A O 1
ATOM 2177 N N . PRO A 1 278 ? 2.433 -22.258 35.534 1.00 50.72 278 PRO A N 1
ATOM 2178 C CA . PRO A 1 278 ? 1.373 -21.260 35.609 1.00 50.72 278 PRO A CA 1
ATOM 2179 C C . PRO A 1 278 ? 0.034 -21.831 36.120 1.00 50.72 278 PRO A C 1
ATOM 2181 O O . PRO A 1 278 ? -0.356 -22.937 35.756 1.00 50.72 278 PRO A O 1
ATOM 2184 N N . LEU A 1 279 ? -0.697 -21.073 36.943 1.00 52.50 279 LEU A N 1
ATOM 2185 C CA . LEU A 1 279 ? -2.044 -21.413 37.438 1.00 52.50 279 LEU A CA 1
ATOM 2186 C C . LEU A 1 279 ? -3.150 -20.830 36.535 1.00 52.50 279 LEU A C 1
ATOM 2188 O O . LEU A 1 279 ? -2.961 -19.797 35.903 1.00 52.50 279 LEU A O 1
ATOM 2192 N N . CYS A 1 280 ? -4.329 -21.453 36.491 1.00 47.72 280 CYS A N 1
ATOM 2193 C CA . CYS A 1 280 ? -5.538 -20.871 35.886 1.00 47.72 280 CYS A CA 1
ATOM 2194 C C . CYS A 1 280 ? -6.295 -20.004 36.923 1.00 47.72 280 CYS A C 1
ATOM 2196 O O . CYS A 1 280 ? -6.416 -20.435 38.071 1.00 47.72 280 CYS A O 1
ATOM 2198 N N . PRO A 1 281 ? -6.852 -18.819 36.577 1.00 45.44 281 PRO A N 1
ATOM 2199 C CA . PRO A 1 281 ? -7.587 -17.990 37.542 1.00 45.44 281 PRO A CA 1
ATOM 2200 C C . PRO A 1 281 ? -9.031 -18.454 37.773 1.00 45.44 281 PRO A C 1
ATOM 2202 O O . PRO A 1 281 ? -9.710 -17.930 38.659 1.00 45.44 281 PRO A O 1
ATOM 2205 N N . VAL A 1 282 ? -9.537 -19.376 36.950 1.00 42.47 282 VAL A N 1
ATOM 2206 C CA . VAL A 1 282 ? -10.934 -19.807 36.990 1.00 42.47 282 VAL A CA 1
ATOM 2207 C C . VAL A 1 282 ? -11.061 -20.937 38.002 1.00 42.47 282 VAL A C 1
ATOM 2209 O O . VAL A 1 282 ? -10.731 -22.086 37.738 1.00 42.47 282 VAL A O 1
ATOM 2212 N N . VAL A 1 283 ? -11.512 -20.563 39.195 1.00 43.19 283 VAL A N 1
ATOM 2213 C CA . VAL A 1 283 ? -11.761 -21.453 40.328 1.00 43.19 283 VAL A CA 1
ATOM 2214 C C . VAL A 1 283 ? -12.924 -22.390 39.991 1.00 43.19 283 VAL A C 1
ATOM 2216 O O . VAL A 1 283 ? -14.079 -21.958 39.998 1.00 43.19 283 VAL A O 1
ATOM 2219 N N . ASP A 1 284 ? -12.653 -23.674 39.758 1.00 40.22 284 ASP A N 1
ATOM 2220 C CA . ASP A 1 284 ? -13.638 -24.694 40.107 1.00 40.22 284 ASP A CA 1
ATOM 2221 C C . ASP A 1 284 ? -13.588 -24.934 41.627 1.00 40.22 284 ASP A C 1
ATOM 2223 O O . ASP A 1 284 ? -12.639 -24.557 42.318 1.00 40.22 284 ASP A O 1
ATOM 2227 N N . GLY A 1 285 ? -14.670 -25.460 42.201 1.00 41.00 285 GLY A N 1
ATOM 2228 C CA . GLY A 1 285 ? -14.894 -25.502 43.653 1.00 41.00 285 GLY A CA 1
ATOM 2229 C C . GLY A 1 285 ? -13.897 -26.333 44.480 1.00 41.00 285 GLY A C 1
ATOM 2230 O O . GLY A 1 285 ? -14.183 -26.603 45.648 1.00 41.00 285 GLY A O 1
ATOM 2231 N N . THR A 1 286 ? -12.765 -26.749 43.910 1.00 43.81 286 THR A N 1
ATOM 2232 C CA . THR A 1 286 ? -11.778 -27.665 44.491 1.00 43.81 286 THR A CA 1
ATOM 2233 C C . THR A 1 286 ? -10.365 -27.092 44.660 1.00 43.81 286 THR A C 1
ATOM 2235 O O . THR A 1 286 ? -9.581 -27.690 45.397 1.00 43.81 286 THR A O 1
ATOM 2238 N N . GLY A 1 287 ? -10.057 -25.907 44.123 1.00 47.69 287 GLY A N 1
ATOM 2239 C CA . GLY A 1 287 ? -8.765 -25.229 44.313 1.00 47.69 287 GLY A CA 1
ATOM 2240 C C . GLY A 1 287 ? -8.012 -24.970 43.005 1.00 47.69 287 GLY A C 1
ATOM 2241 O O . GLY A 1 287 ? -8.566 -25.122 41.927 1.00 47.69 287 GLY A O 1
ATOM 2242 N N . TYR A 1 288 ? -6.757 -24.520 43.107 1.00 45.88 288 TYR A N 1
ATOM 2243 C CA . TYR A 1 288 ? -5.919 -24.186 41.951 1.00 45.88 288 TYR A CA 1
ATOM 2244 C C . TYR A 1 288 ? -5.331 -25.458 41.316 1.00 45.88 288 TYR A C 1
ATOM 2246 O O . TYR A 1 288 ? -4.508 -26.118 41.953 1.00 45.88 288 TYR A O 1
ATOM 2254 N N . GLU A 1 289 ? -5.705 -25.789 40.077 1.00 47.34 289 GLU A N 1
ATOM 2255 C CA . GLU A 1 289 ? -5.014 -26.819 39.285 1.00 47.34 289 GLU A CA 1
ATOM 2256 C C . GLU A 1 289 ? -3.892 -26.204 38.413 1.00 47.34 289 GLU A C 1
ATOM 2258 O O . GLU A 1 289 ? -4.045 -25.074 37.929 1.00 47.34 289 GLU A O 1
ATOM 2263 N N . PRO A 1 290 ? -2.759 -26.909 38.201 1.00 49.03 290 PRO A N 1
ATOM 2264 C CA . PRO A 1 290 ? -1.695 -26.461 37.300 1.00 49.03 290 PRO A CA 1
ATOM 2265 C C . PRO A 1 290 ? -2.161 -26.434 35.842 1.00 49.03 290 PRO A C 1
ATOM 2267 O O . PRO A 1 290 ? -2.827 -27.359 35.369 1.00 49.03 290 PRO A O 1
ATOM 2270 N N . ALA A 1 291 ? -1.774 -25.398 35.100 1.00 48.00 291 ALA A N 1
ATOM 2271 C CA . ALA A 1 291 ? -1.984 -25.371 33.662 1.00 48.00 291 ALA A CA 1
ATOM 2272 C C . ALA A 1 291 ? -1.063 -26.379 32.970 1.00 48.00 291 ALA A C 1
ATOM 2274 O O . ALA A 1 291 ? 0.148 -26.380 33.189 1.00 48.00 291 ALA A O 1
ATOM 2275 N N . LYS A 1 292 ? -1.622 -27.218 32.095 1.00 47.41 292 LYS A N 1
ATOM 2276 C CA . LYS A 1 292 ? -0.822 -28.170 31.319 1.00 47.41 292 LYS A CA 1
ATOM 2277 C C . LYS A 1 292 ? -0.192 -27.494 30.091 1.00 47.41 292 LYS A C 1
ATOM 2279 O O . LYS A 1 292 ? -0.829 -26.625 29.489 1.00 47.41 292 LYS A O 1
ATOM 2284 N N . PRO A 1 293 ? 1.024 -27.893 29.676 1.00 43.06 293 PRO A N 1
ATOM 2285 C CA . PRO A 1 293 ? 1.645 -27.391 28.453 1.00 43.06 293 PRO A CA 1
ATOM 2286 C C . PRO A 1 293 ? 0.809 -27.746 27.210 1.00 43.06 293 PRO A C 1
ATOM 2288 O O . PRO A 1 293 ? 0.520 -28.914 26.953 1.00 43.06 293 PRO A O 1
ATOM 2291 N N . GLY A 1 294 ? 0.444 -26.748 26.407 1.00 45.09 294 GLY A N 1
ATOM 2292 C CA . GLY A 1 294 ? -0.263 -26.925 25.137 1.00 45.09 294 GLY A CA 1
ATOM 2293 C C . GLY A 1 294 ? 0.199 -25.884 24.123 1.00 45.09 294 GLY A C 1
ATOM 2294 O O . GLY A 1 294 ? 0.603 -24.786 24.496 1.00 45.09 294 GLY A O 1
ATOM 2295 N N . VAL A 1 295 ? 0.187 -26.232 22.839 1.00 44.25 295 VAL A N 1
ATOM 2296 C CA . VAL A 1 295 ? 0.486 -25.305 21.743 1.00 44.25 295 VAL A CA 1
ATOM 2297 C C . VAL A 1 295 ? -0.835 -24.831 21.156 1.00 44.25 295 VAL A C 1
ATOM 2299 O O . VAL A 1 295 ? -1.611 -25.647 20.665 1.00 44.25 295 VAL A O 1
ATOM 2302 N N . TRP A 1 296 ? -1.084 -23.523 21.161 1.00 45.31 296 TRP A N 1
ATOM 2303 C CA . TRP A 1 296 ? -2.208 -22.952 20.423 1.00 45.31 296 TRP A CA 1
ATOM 2304 C C . TRP A 1 296 ? -1.873 -22.883 18.931 1.00 45.31 296 TRP A C 1
ATOM 2306 O O . TRP A 1 296 ? -0.860 -22.300 18.540 1.00 45.31 296 TRP A O 1
ATOM 2316 N N . ARG A 1 297 ? -2.735 -23.459 18.091 1.00 46.41 297 ARG A N 1
ATOM 2317 C CA . ARG A 1 297 ? -2.705 -23.306 16.630 1.00 46.41 297 ARG A CA 1
ATOM 2318 C C . ARG A 1 297 ? -4.120 -23.064 16.135 1.00 46.41 297 ARG A C 1
ATOM 2320 O O . ARG A 1 297 ? -4.997 -23.866 16.416 1.00 46.41 297 ARG A O 1
ATOM 2327 N N . ASP A 1 298 ? -4.339 -21.961 15.427 1.00 41.50 298 ASP A N 1
ATOM 2328 C CA . ASP A 1 298 ? -5.599 -21.690 14.716 1.00 41.50 298 ASP A CA 1
ATOM 2329 C C . ASP A 1 298 ? -6.880 -21.807 15.573 1.00 41.50 298 ASP A C 1
ATOM 2331 O O . ASP A 1 298 ? -7.932 -22.213 15.092 1.00 41.50 298 ASP A O 1
ATOM 2335 N N . GLY A 1 299 ? -6.803 -21.438 16.857 1.00 40.34 299 GLY A N 1
ATOM 2336 C CA . GLY A 1 299 ? -7.936 -21.524 17.787 1.00 40.34 299 GLY A CA 1
ATOM 2337 C C . GLY A 1 299 ? -8.126 -22.892 18.453 1.00 40.34 299 GLY A C 1
ATOM 2338 O O . GLY A 1 299 ? -9.032 -23.034 19.267 1.00 40.34 299 GLY A O 1
ATOM 2339 N N . GLU A 1 300 ? -7.264 -23.870 18.169 1.00 39.38 300 GLU A N 1
ATOM 2340 C CA . GLU A 1 300 ? -7.243 -25.174 18.832 1.00 39.38 300 GLU A CA 1
ATOM 2341 C C . GLU A 1 300 ? -6.018 -25.315 19.747 1.00 39.38 300 GLU A C 1
ATOM 2343 O O . GLU A 1 300 ? -4.887 -24.956 19.396 1.00 39.38 300 GLU A O 1
ATOM 2348 N N . VAL A 1 301 ? -6.240 -25.875 20.939 1.00 47.69 301 VAL A N 1
ATOM 2349 C CA . VAL A 1 301 ? -5.165 -26.289 21.845 1.00 47.69 301 VAL A CA 1
ATOM 2350 C C . VAL A 1 301 ? -4.693 -27.669 21.409 1.00 47.69 301 VAL A C 1
ATOM 2352 O O . VAL A 1 301 ? -5.393 -28.662 21.596 1.00 47.69 301 VAL A O 1
ATOM 2355 N N . VAL A 1 302 ? -3.487 -27.748 20.854 1.00 50.28 302 VAL A N 1
ATOM 2356 C CA . VAL A 1 302 ? -2.810 -29.018 20.595 1.00 50.28 302 VAL A CA 1
ATOM 2357 C C . VAL A 1 302 ? -2.017 -29.374 21.853 1.00 50.28 302 VAL A C 1
ATOM 2359 O O . VAL A 1 302 ? -1.056 -28.668 22.173 1.00 50.28 302 VAL A O 1
ATOM 2362 N N . PRO A 1 303 ? -2.375 -30.439 22.594 1.00 46.78 303 PRO A N 1
ATOM 2363 C CA . PRO A 1 303 ? -1.558 -30.904 23.706 1.00 46.78 303 PRO A CA 1
ATOM 2364 C C . PRO A 1 303 ? -0.146 -31.185 23.194 1.00 46.78 303 PRO A C 1
ATOM 2366 O O . PRO A 1 303 ? 0.016 -31.814 22.141 1.00 46.78 303 PRO A O 1
ATOM 2369 N N . LEU A 1 304 ? 0.882 -30.732 23.915 1.00 44.91 304 LEU A N 1
ATOM 2370 C CA . LEU A 1 304 ? 2.215 -31.280 23.690 1.00 44.91 304 LEU A CA 1
ATOM 2371 C C . LEU A 1 304 ? 2.091 -32.773 23.979 1.00 44.91 304 LEU A C 1
ATOM 2373 O O . LEU A 1 304 ? 1.670 -33.140 25.071 1.00 44.91 304 LEU A O 1
ATOM 2377 N N . ALA A 1 305 ? 2.322 -33.613 22.966 1.00 40.75 305 ALA A N 1
ATOM 2378 C CA . ALA A 1 305 ? 2.237 -35.055 23.131 1.00 40.75 305 ALA A CA 1
ATOM 2379 C C . ALA A 1 305 ? 3.077 -35.428 24.351 1.00 40.75 305 ALA A C 1
ATOM 2381 O O . ALA A 1 305 ? 4.269 -35.112 24.367 1.00 40.75 305 ALA A O 1
ATOM 2382 N N . ASP A 1 306 ? 2.439 -36.031 25.358 1.00 39.94 306 ASP A N 1
ATOM 2383 C CA . ASP A 1 306 ? 3.133 -36.563 26.522 1.00 39.94 306 ASP A CA 1
ATOM 2384 C C . ASP A 1 306 ? 4.297 -37.399 25.981 1.00 39.94 306 ASP A C 1
ATOM 2386 O O . ASP A 1 306 ? 4.084 -38.374 25.247 1.00 39.94 306 ASP A O 1
ATOM 2390 N N . GLU A 1 307 ? 5.537 -36.986 26.266 1.00 36.81 307 GLU A N 1
ATOM 2391 C CA . GLU A 1 307 ? 6.659 -37.899 26.127 1.00 36.81 307 GLU A CA 1
ATOM 2392 C C . GLU A 1 307 ? 6.258 -39.138 26.917 1.00 36.81 307 GLU A C 1
ATOM 2394 O O . GLU A 1 307 ? 5.944 -39.064 28.104 1.00 36.81 307 GLU A O 1
ATOM 2399 N N . ALA A 1 308 ? 6.123 -40.252 26.204 1.00 33.28 308 ALA A N 1
ATOM 2400 C CA . ALA A 1 308 ? 5.632 -41.490 26.757 1.00 33.28 308 ALA A CA 1
ATOM 2401 C C . ALA A 1 308 ? 6.585 -41.962 27.862 1.00 33.28 308 ALA A C 1
ATOM 2403 O O . ALA A 1 308 ? 7.535 -42.698 27.597 1.00 33.28 308 ALA A O 1
ATOM 2404 N N . ASP A 1 309 ? 6.292 -41.592 29.106 1.00 39.91 309 ASP A N 1
ATOM 2405 C CA . ASP A 1 309 ? 6.758 -42.286 30.301 1.00 39.91 309 ASP A CA 1
ATOM 2406 C C . ASP A 1 309 ? 6.018 -43.630 30.378 1.00 39.91 309 ASP A C 1
ATOM 2408 O O . ASP A 1 309 ? 5.084 -43.857 31.147 1.00 39.91 309 ASP A O 1
ATOM 2412 N N . GLY A 1 310 ? 6.422 -44.532 29.485 1.00 31.75 310 GLY A N 1
ATOM 2413 C CA . GLY A 1 310 ? 6.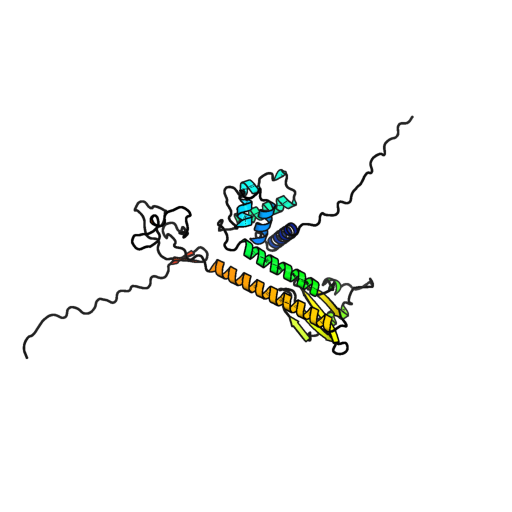039 -45.934 29.447 1.00 31.75 310 GLY A CA 1
ATOM 2414 C C . GLY A 1 310 ? 7.104 -46.791 30.118 1.00 31.75 310 GLY A C 1
ATOM 2415 O O . GLY A 1 310 ? 7.929 -47.398 29.447 1.00 31.75 310 GLY A O 1
ATOM 2416 N N . ASP A 1 311 ? 7.093 -46.775 31.445 1.00 36.22 311 ASP A N 1
ATOM 2417 C CA . ASP A 1 311 ? 7.311 -47.907 32.352 1.00 36.22 311 ASP A CA 1
ATOM 2418 C C . ASP A 1 311 ? 7.984 -49.171 31.753 1.00 36.22 311 ASP A C 1
ATOM 2420 O O . ASP A 1 311 ? 7.321 -50.116 31.331 1.00 36.22 311 ASP A O 1
ATOM 2424 N N . ASP A 1 312 ? 9.322 -49.222 31.777 1.00 34.19 312 ASP A N 1
ATOM 2425 C CA . ASP A 1 312 ? 10.103 -50.446 31.526 1.00 34.19 312 ASP A CA 1
ATOM 2426 C C . ASP A 1 312 ? 11.164 -50.640 32.628 1.00 34.19 312 ASP A C 1
ATOM 2428 O O . ASP A 1 312 ? 12.360 -50.841 32.405 1.00 34.19 312 ASP A O 1
ATOM 2432 N N . ALA A 1 313 ? 10.716 -50.555 33.884 1.00 35.69 313 ALA A N 1
ATOM 2433 C CA . ALA A 1 313 ? 11.541 -50.777 35.068 1.00 35.69 313 ALA A CA 1
ATOM 2434 C C . ALA A 1 313 ? 10.938 -51.820 36.019 1.00 35.69 313 ALA A C 1
ATOM 2436 O O . ALA A 1 313 ? 10.922 -51.612 37.226 1.00 35.69 313 ALA A O 1
ATOM 2437 N N . HIS A 1 314 ? 10.492 -52.982 35.525 1.00 31.12 314 HIS A N 1
ATOM 2438 C CA . HIS A 1 314 ? 10.205 -54.114 36.419 1.00 31.12 314 HIS A CA 1
ATOM 2439 C C . HIS A 1 314 ? 10.380 -55.504 35.780 1.00 31.12 314 HIS A C 1
ATOM 2441 O O . HIS A 1 314 ? 9.470 -56.326 35.737 1.00 31.12 314 HIS A O 1
ATOM 2447 N N . TRP A 1 315 ? 11.618 -55.863 35.420 1.00 29.23 315 TRP A N 1
ATOM 2448 C CA . TRP A 1 315 ? 12.046 -57.261 35.552 1.00 29.23 315 TRP A CA 1
ATOM 2449 C C . TRP A 1 315 ? 13.509 -57.362 36.005 1.00 29.23 315 TRP A C 1
ATOM 2451 O O . TRP A 1 315 ? 14.386 -56.672 35.501 1.00 29.23 315 TRP A O 1
ATOM 2461 N N . ARG A 1 316 ? 13.754 -58.278 36.954 1.00 31.66 316 ARG A N 1
ATOM 2462 C CA . ARG A 1 316 ? 15.002 -58.588 37.696 1.00 31.66 316 ARG A CA 1
ATOM 2463 C C . ARG A 1 316 ? 15.127 -57.982 39.094 1.00 31.66 316 ARG A C 1
ATOM 2465 O O . ARG A 1 316 ? 16.084 -57.283 39.414 1.00 31.66 316 ARG A O 1
ATOM 2472 N N . ARG A 1 317 ? 14.274 -58.464 39.997 1.00 32.47 317 ARG A N 1
ATOM 2473 C CA . ARG A 1 317 ? 14.741 -58.950 41.306 1.00 32.47 317 ARG A CA 1
ATOM 2474 C C . ARG A 1 317 ? 13.699 -59.875 41.925 1.00 32.47 317 ARG A C 1
ATOM 2476 O O . ARG A 1 317 ? 12.708 -59.406 42.462 1.00 32.47 317 ARG A O 1
ATOM 2483 N N . THR A 1 318 ? 13.934 -61.182 41.800 1.00 32.00 318 THR A N 1
ATOM 2484 C CA . THR A 1 318 ? 13.696 -62.238 42.812 1.00 32.00 318 THR A CA 1
ATOM 2485 C C . THR A 1 318 ? 13.856 -63.611 42.150 1.00 32.00 318 THR A C 1
ATOM 2487 O O . THR A 1 318 ? 12.895 -64.303 41.841 1.00 32.00 318 T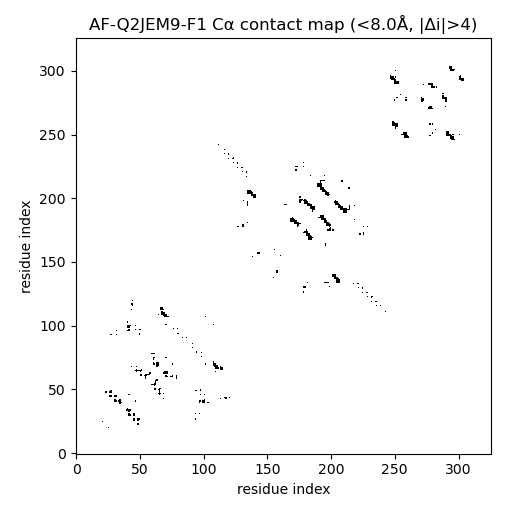HR A O 1
ATOM 2490 N N . ALA A 1 319 ? 15.108 -64.021 41.929 1.00 32.66 319 ALA A N 1
ATOM 2491 C CA . ALA A 1 319 ? 15.441 -65.441 41.941 1.00 32.66 319 ALA A CA 1
ATOM 2492 C C . ALA A 1 319 ? 16.026 -65.747 43.322 1.00 32.66 319 ALA A C 1
ATOM 2494 O O . ALA A 1 319 ? 16.974 -65.105 43.774 1.00 32.66 319 ALA A O 1
ATOM 2495 N N . SER A 1 320 ? 15.338 -66.662 43.991 1.00 33.66 320 SER A N 1
ATOM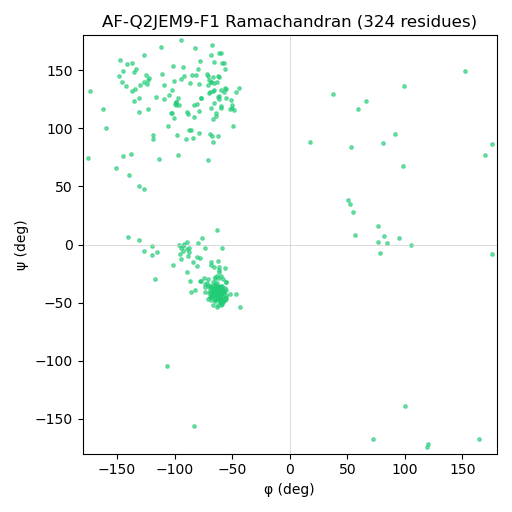 2496 C CA . SER A 1 320 ? 15.482 -67.113 45.366 1.00 33.66 320 SER A CA 1
ATOM 2497 C C . SER A 1 320 ? 16.878 -67.635 45.718 1.00 33.66 320 SER A C 1
ATOM 2499 O O . SER A 1 320 ? 17.563 -68.232 44.891 1.00 33.66 320 SER A O 1
ATOM 2501 N N . LEU A 1 321 ? 17.234 -67.480 46.998 1.00 37.09 321 LEU A N 1
ATOM 2502 C CA . LEU A 1 321 ? 18.251 -68.268 47.695 1.00 37.09 321 LEU A CA 1
ATOM 2503 C C . LEU A 1 321 ? 18.118 -69.772 47.388 1.00 37.09 321 LEU A C 1
ATOM 2505 O O . LEU A 1 321 ? 17.014 -70.302 47.527 1.00 37.09 321 LEU A O 1
ATOM 2509 N N . CYS A 1 322 ? 19.244 -70.447 47.107 1.00 32.62 322 CYS A N 1
ATOM 2510 C CA . CYS A 1 322 ? 19.579 -71.788 47.622 1.00 32.62 322 CYS A CA 1
ATOM 2511 C C . CYS A 1 322 ? 21.022 -72.221 47.252 1.00 32.62 322 CYS A C 1
ATOM 2513 O O . CYS A 1 322 ? 21.378 -72.175 46.080 1.00 32.62 322 CYS A O 1
ATOM 2515 N N . GLY A 1 323 ? 21.797 -72.723 48.232 1.00 28.89 323 GLY A N 1
ATOM 2516 C CA . GLY A 1 323 ? 22.984 -73.596 48.043 1.00 28.89 323 GLY A CA 1
ATOM 2517 C C . GLY A 1 323 ? 24.339 -72.873 47.932 1.00 28.89 323 GLY A C 1
ATOM 2518 O O . GLY A 1 323 ? 24.633 -72.318 46.887 1.00 28.89 323 GLY A O 1
ATOM 2519 N N . GLN A 1 324 ? 25.168 -72.685 48.968 1.00 36.97 324 GLN A N 1
ATOM 2520 C CA . GLN A 1 324 ? 25.967 -73.657 49.744 1.00 36.97 324 GLN A CA 1
ATOM 2521 C C . GLN A 1 324 ? 26.989 -74.483 48.928 1.00 36.97 324 GLN A C 1
ATOM 2523 O O . GLN A 1 324 ? 26.599 -75.350 48.160 1.00 36.97 324 GLN A O 1
ATOM 2528 N N . LEU A 1 325 ? 28.272 -74.264 49.269 1.00 35.75 325 LEU A N 1
ATOM 2529 C CA . LEU A 1 325 ? 29.431 -75.180 49.233 1.00 35.75 325 LEU A CA 1
ATOM 2530 C C . LEU A 1 325 ? 29.952 -75.686 47.874 1.00 35.75 325 LEU A C 1
ATOM 2532 O O . LEU A 1 325 ? 29.262 -76.394 47.148 1.00 35.75 325 LEU A O 1
ATOM 2536 N N . GLY A 1 326 ? 31.245 -75.428 47.639 1.00 34.12 326 GLY A N 1
ATOM 2537 C CA . GLY A 1 326 ? 32.062 -76.020 46.577 1.00 34.12 326 GLY A CA 1
ATOM 2538 C C . GLY A 1 326 ? 33.188 -75.101 46.155 1.00 34.12 326 GLY A C 1
ATOM 2539 O O . GLY A 1 326 ? 33.003 -74.435 45.118 1.00 34.12 326 GLY A O 1
#

Foldseek 3Di:
DDDDDDDDDDDDPPPPDPDPDDPLLVVLVVQLVVCVVVVHAGDLLSLLSLLVVQAPDDPAQSVVCNPFVAHPPVGNLVSLCVPLVVDDPSNVSSSVSNVRVCVPDPDRGGDVCSVVLSVLVVLQVVLLVVLVVLLADWDDPVVLPDDDDDDDDDDDDNVVVCVVVVDAAPDKDDDQDGSWIKGWHADPVQLWTKIWTAHVNGIIGIDTDSDNVVSVVSVVVNVVSVVSNVVSVVVNVVVVVVSQQPDQFFAAPVPRDTPDPDPDPDDLVVAQDPVGAGWDPDDDPPDIDGTAGFGDHPSDTHHPPPPPPPDPPDDDDDDDDDDDDD

pLDDT: mean 72.08, std 23.38, range [28.89, 97.06]

Nearest PDB structures (foldseek):
  4y0r-assembly1_A-2  TM=3.913E-01  e=2.571E+00  Bos taurus
  7bga-assembly1_AAA-2  TM=3.734E-01  e=2.298E+00  Bos taurus
  6ryt-assembly1_B  TM=3.485E-01  e=2.298E+00  Bos taurus
  2o2l-assembly1_H  TM=3.651E-01  e=2.876E+00  Escherichia coli
  4gny-assembly1_A  TM=4.222E-01  e=5.330E+00  Bos taurus

Organism: Frankia casuarinae (strain DSM 45818 / CECT 9043 / HFP020203 / CcI3) (NCBI:txid106370)

Solvent-accessible surface area (backbone atoms only — not comparable to full-atom values): 19657 Å² total; per-residue (Å²): 140,83,90,82,80,89,88,88,81,86,78,74,87,68,80,75,70,78,76,80,71,51,73,64,56,48,50,38,52,53,36,50,53,50,16,60,76,68,75,45,65,45,51,74,51,34,41,26,52,49,24,58,74,68,35,88,40,91,88,30,40,33,30,38,27,35,65,34,46,23,53,46,71,90,48,34,58,56,62,61,57,54,66,55,92,74,49,52,76,67,56,49,49,50,45,53,45,44,48,50,28,64,69,67,46,87,73,44,57,64,41,89,58,45,59,59,54,37,53,45,53,53,48,45,52,53,41,35,54,53,42,51,65,68,27,42,54,79,40,66,67,78,61,77,78,65,82,90,84,91,75,92,84,81,76,78,55,55,72,58,50,54,51,63,73,66,50,86,53,82,44,74,50,83,37,33,85,68,63,23,22,36,32,35,39,75,36,87,87,67,48,10,31,37,36,38,24,31,36,70,86,53,35,36,19,48,34,77,42,69,45,35,68,61,43,51,56,50,51,56,47,51,54,50,44,50,53,53,42,53,54,44,50,53,54,51,51,53,50,54,47,51,64,71,66,65,48,80,39,40,35,32,91,89,75,72,46,75,49,65,95,70,64,85,90,62,62,70,80,83,34,42,49,100,87,68,43,47,50,52,90,78,74,54,104,84,57,85,56,76,41,53,74,29,40,52,53,98,93,41,77,42,65,58,75,74,78,79,85,71,87,84,86,85,84,89,88,83,83,77,92,81,84,83,89,133

Sequence (326 aa):
MEHAPSHERIINQADVLPAELSHDERLIKQGIEAAAQEERPIDDRTARYIAGQLHGGQVSALYSLASTGNIIEDTVYHELYEDLESHTPEVASWVEALRAYCQARPDKGPVRGWTEHAAILDRIDATRERARMLGGIAIAPELAEANEAPGKDHALNPDRLDELFGEPPDEEVGRADELGWFGLIVDHGTGGGTIISQDEQGFRYVWETANGEALDQRWQAILREYGTYEDSLVDLERRGLDARHERVGYACLACEEPIVEQANGLDRSTWTHQDGEPLCPVVDGTGYEPAKPGVWRDGEVVPLADEADGDDAHWRRTASLCGQLG

Secondary structure (DSSP, 8-state):
----------------PPPPPPHHHHHHHHHHHHHHHTTSPPPHHHHHHHHHHH--STTSHHHHHHHH----HHHHHHHHHTTGGGS-HHHHHHHHHHHHHHHH-S--SPPTTHHHHHHHHHHHHHHHHHHHHHH-EEE-GGGSS-------SS---HHHHHHHHHSPPSEEE--TTTT-EEEEEE-TTTS-EEEEEE-TT--EEEEEES-HHHHHHHHHHHHHHHHHHHHHHHHHHHHHHHHHH----EE-TTT--EE-S--TTS-GGGSB-TTSPBBPS---TT--PBPPPEEEETTEEEEPP---------------------

Radius of gyration: 33.01 Å; Cα contacts (8 Å, |Δi|>4): 365; chains: 1; bounding box: 81×127×87 Å

Mean predicted aligned error: 16.79 Å